Protein AF-B1I3A3-F1 (afdb_monomer)

Organism: Desulforudis audaxviator (strain MP104C) (NCBI:txid477974)

InterPro domains:
  IPR000983 General secretion pathway protein G-type pilin [PR00813] (39-64)
  IPR000983 General secretion pathway protein G-type pilin [PR00813] (75-93)
  IPR012902 Prokaryotic N-terminal methylation site [PF07963] (36-60)
  IPR012902 Prokaryotic N-terminal methylation site [PS00409] (38-58)
  IPR012902 Prokaryotic N-terminal methylation site [TIGR02532] (37-60)
  IPR045584 Pilin-like [SSF54523] (40-142)

Nearest PDB structures (foldseek):
  2fgg-assembly1_A  TM=5.483E-01  e=7.386E+00  Mycobacterium tuberculosis
  4wpy-assembly1_A-2  TM=5.443E-01  e=5.362E+00  Mycobacterium tuberculosis H37Rv
  3l0x-assembly1_A  TM=4.052E-01  e=4.717E+00  Saccharomyces cerevisiae
  4mnd-assembly1_A-2  TM=4.101E-01  e=9.545E+00  Archaeoglobus fulgidus

pLDDT: mean 74.23, std 16.24, range [33.53, 95.75]

Foldseek 3Di:
DVVVVVVVVVVVVVVVVVVVVVVVVVVVVVPDDDPDDPDDDPVNVVVVVVVVVVCCVVPVVVVPVVVQVVLLVVVLVLQVLLVVLQVVCCVVVVDGQDDDAFDQDDRSCVSCVVSVQRGHDPPHDDGPLRWHWGKDDDVQKIKIWTDDNDPDPADIQIDMDPDDPPDDDDPPDDPRDDHDPPDD

Solvent-accessible surface area (backbone atoms only — not comparable to full-atom values): 11201 Å² total; per-residue (Å²): 121,68,69,63,55,51,52,52,53,50,52,54,52,53,50,56,52,52,50,53,53,50,52,52,52,51,55,63,68,67,71,76,72,79,93,82,75,94,63,89,48,72,65,58,58,51,51,49,55,53,51,53,49,57,52,48,69,63,49,56,71,60,53,58,66,55,52,53,55,52,43,52,51,50,48,53,52,53,45,52,52,53,50,51,35,52,52,50,46,24,73,73,69,76,46,73,68,62,57,56,94,70,33,43,46,73,52,37,22,51,52,34,41,77,60,72,38,58,45,38,69,99,80,26,59,50,45,95,78,71,38,57,65,42,39,47,66,60,92,90,35,45,40,40,34,30,66,58,82,61,98,54,98,78,54,68,53,56,43,66,57,93,61,71,91,87,71,78,85,78,78,92,69,85,68,82,77,69,81,76,83,77,85,126

Mean predicted aligned error: 16.41 Å

Sequence (184 aa):
MKGLVEAASGLLRHFREREKELVKTMSGLLRKAPPGQKGFTLVEVLLVIVLIGIITAIALPRFVGHADRARTSVVLAELQSMKTVVELHYAEAGRLPAASVLDQAGTVRRVMNDGGINWGGPSGIVNPWGKPYHYATAGTRYIVYTEDNAGAPGVCHYVTDAHPPGTGPRPQGYDLAGPVPSRS

Structure (mmCIF, N/CA/C/O backbone):
data_AF-B1I3A3-F1
#
_entry.id   AF-B1I3A3-F1
#
loop_
_atom_site.group_PDB
_atom_site.id
_atom_site.type_symbol
_atom_site.label_atom_id
_atom_site.label_alt_id
_atom_site.label_comp_id
_atom_site.label_asym_id
_atom_site.label_entity_id
_atom_site.label_seq_id
_atom_site.pdbx_PDB_ins_code
_atom_site.Cartn_x
_atom_site.Cartn_y
_atom_site.Cartn_z
_atom_site.occupancy
_atom_site.B_iso_or_equiv
_atom_site.auth_seq_id
_atom_site.auth_comp_id
_atom_site.auth_asym_id
_atom_site.auth_atom_id
_atom_site.pdbx_PDB_model_num
ATOM 1 N N . MET A 1 1 ? 2.941 -12.458 62.528 1.00 56.41 1 MET A N 1
ATOM 2 C CA . MET A 1 1 ? 2.178 -12.706 61.280 1.00 56.41 1 MET A CA 1
ATOM 3 C C . MET A 1 1 ? 0.704 -13.090 61.491 1.00 56.41 1 MET A C 1
ATOM 5 O O . MET A 1 1 ? -0.083 -12.780 60.613 1.00 56.41 1 MET A O 1
ATOM 9 N N . LYS A 1 2 ? 0.282 -13.690 62.624 1.00 58.56 2 LYS A N 1
ATOM 10 C CA . LYS A 1 2 ? -1.122 -14.123 62.842 1.00 58.56 2 LYS A CA 1
ATOM 11 C C . LYS A 1 2 ? -2.154 -12.983 63.000 1.00 58.56 2 LYS A C 1
ATOM 13 O O . LYS A 1 2 ? -3.221 -13.061 62.407 1.00 58.56 2 LYS A O 1
ATOM 18 N N . GLY A 1 3 ? -1.810 -11.890 63.692 1.00 68.06 3 GLY A N 1
ATOM 19 C CA . GLY A 1 3 ? -2.762 -10.795 63.962 1.00 68.06 3 GLY A CA 1
ATOM 20 C C . GLY A 1 3 ? -3.241 -10.015 62.727 1.00 68.06 3 GLY A C 1
ATOM 21 O O . GLY A 1 3 ? -4.374 -9.549 62.693 1.00 68.06 3 GLY A O 1
ATOM 22 N N . LEU A 1 4 ? -2.419 -9.920 61.674 1.00 67.94 4 LEU A N 1
ATOM 23 C CA . LEU A 1 4 ? -2.800 -9.237 60.430 1.00 67.94 4 LEU A CA 1
ATOM 24 C C . LEU A 1 4 ? -3.855 -10.036 59.640 1.00 67.94 4 LEU A C 1
ATOM 26 O O . LEU A 1 4 ? -4.759 -9.459 59.040 1.00 67.94 4 LEU A O 1
ATOM 30 N N . VAL A 1 5 ? -3.766 -11.370 59.674 1.00 73.62 5 VAL A N 1
ATOM 31 C CA . VAL A 1 5 ? -4.699 -12.271 58.977 1.00 73.62 5 VAL A CA 1
ATOM 32 C C . VAL A 1 5 ? -6.059 -12.300 59.676 1.00 73.62 5 VAL A C 1
ATOM 34 O O . VAL A 1 5 ? -7.094 -12.316 59.008 1.00 73.62 5 VAL A O 1
ATOM 37 N N . GLU A 1 6 ? -6.080 -12.245 61.009 1.00 76.75 6 GLU A N 1
ATOM 38 C CA . GLU A 1 6 ? -7.322 -12.143 61.785 1.00 76.75 6 GLU A CA 1
ATOM 39 C C . GLU A 1 6 ? -8.019 -10.796 61.582 1.00 76.75 6 GLU A C 1
ATOM 41 O O . GLU A 1 6 ? -9.232 -10.773 61.372 1.00 76.75 6 GLU A O 1
ATOM 46 N N . ALA A 1 7 ? -7.264 -9.693 6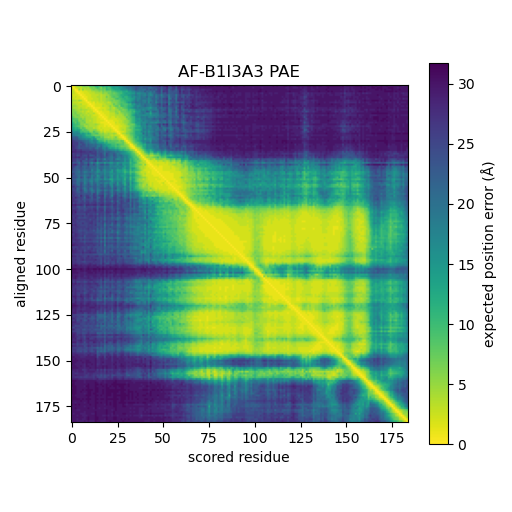1.529 1.00 72.56 7 ALA A N 1
ATOM 47 C CA . ALA A 1 7 ? -7.812 -8.373 61.223 1.00 72.56 7 ALA A CA 1
ATOM 48 C C . ALA A 1 7 ? -8.421 -8.315 59.809 1.00 72.56 7 ALA A C 1
ATOM 50 O O . ALA A 1 7 ? -9.550 -7.855 59.642 1.00 72.56 7 ALA A O 1
ATOM 51 N N . ALA A 1 8 ? -7.729 -8.856 58.800 1.00 69.56 8 ALA A N 1
ATOM 52 C CA . ALA A 1 8 ? -8.238 -8.923 57.428 1.00 69.56 8 ALA A CA 1
ATOM 53 C C . ALA A 1 8 ? -9.482 -9.824 57.309 1.00 69.56 8 ALA A C 1
ATOM 55 O O . ALA A 1 8 ? -10.455 -9.477 56.640 1.00 69.56 8 ALA A O 1
ATOM 56 N N . SER A 1 9 ? -9.491 -10.957 58.017 1.00 76.00 9 SER A N 1
ATOM 57 C CA . SER A 1 9 ? -10.632 -11.880 58.048 1.00 76.00 9 SER A CA 1
ATOM 58 C C . SER A 1 9 ? -11.843 -11.289 58.772 1.00 76.00 9 SER A C 1
ATOM 60 O O . SER A 1 9 ? -12.981 -11.556 58.381 1.00 76.00 9 SER A O 1
ATOM 62 N N . GLY A 1 10 ? -11.616 -10.498 59.824 1.00 79.00 10 GLY A N 1
ATOM 63 C CA . GLY A 1 10 ? -12.657 -9.754 60.532 1.00 79.00 10 GLY A CA 1
ATOM 64 C C . GLY A 1 10 ? -13.251 -8.644 59.665 1.00 79.00 10 GLY A C 1
ATOM 65 O O . GLY A 1 10 ? -14.472 -8.530 59.571 1.00 79.00 10 GLY A O 1
ATOM 66 N N . LEU A 1 11 ? -12.400 -7.899 58.951 1.00 74.44 11 LEU A N 1
ATOM 67 C CA . LEU A 1 11 ? -12.818 -6.831 58.040 1.00 74.44 11 LEU A CA 1
ATOM 68 C C . LEU A 1 11 ? -13.671 -7.370 56.882 1.00 74.44 11 LEU A C 1
ATOM 70 O O . LEU A 1 11 ? -14.721 -6.810 56.576 1.00 74.44 11 LEU A O 1
ATOM 74 N N . LEU A 1 12 ? -13.271 -8.501 56.290 1.00 72.12 12 LEU A N 1
ATOM 75 C CA . LEU A 1 12 ? -14.008 -9.152 55.202 1.00 72.12 12 LEU A CA 1
ATOM 76 C C . LEU A 1 12 ? -15.353 -9.728 55.656 1.00 72.12 12 LEU A C 1
ATOM 78 O O . LEU A 1 12 ? -16.338 -9.652 54.920 1.00 72.12 12 LEU A O 1
ATOM 82 N N . ARG A 1 13 ? -15.430 -10.271 56.878 1.00 78.06 13 ARG A N 1
ATOM 83 C CA . ARG A 1 13 ? -16.712 -10.709 57.455 1.00 78.06 13 ARG A CA 1
ATOM 84 C C . ARG A 1 13 ? -17.638 -9.528 57.705 1.00 78.06 13 ARG A C 1
ATOM 86 O O . ARG A 1 13 ? -18.825 -9.622 57.410 1.00 78.06 13 ARG A O 1
ATOM 93 N N . HIS A 1 14 ? -17.103 -8.412 58.192 1.00 80.19 14 HIS A N 1
ATOM 94 C CA . HIS A 1 14 ? -17.914 -7.233 58.466 1.00 80.19 14 HIS A CA 1
ATOM 95 C C . HIS A 1 14 ? -18.415 -6.559 57.180 1.00 80.19 14 HIS A C 1
ATOM 97 O O . HIS A 1 14 ? -19.575 -6.155 57.117 1.00 80.19 14 HIS A O 1
ATOM 103 N N . PHE A 1 15 ? -17.590 -6.528 56.128 1.00 75.31 15 PHE A N 1
ATOM 104 C CA . PHE A 1 15 ? -17.996 -6.064 54.798 1.00 75.31 15 PHE A CA 1
ATOM 105 C C . PHE A 1 15 ? -19.104 -6.933 54.194 1.00 75.31 15 PHE A C 1
ATOM 107 O O . PHE A 1 15 ? -20.124 -6.408 53.754 1.00 75.31 15 PHE A O 1
ATOM 114 N N . ARG A 1 16 ? -18.960 -8.261 54.258 1.00 79.69 16 ARG A N 1
ATOM 115 C CA . ARG A 1 16 ? -19.956 -9.197 53.718 1.00 79.69 16 ARG A CA 1
ATOM 116 C C . ARG A 1 16 ? -21.319 -9.099 54.419 1.00 79.69 16 ARG A C 1
ATOM 118 O O . ARG A 1 16 ? -22.345 -9.298 53.776 1.00 79.69 16 ARG A O 1
ATOM 125 N N . GLU A 1 17 ? -21.362 -8.801 55.717 1.00 84.31 17 GLU A N 1
ATOM 126 C CA . GLU A 1 17 ? -22.636 -8.616 56.434 1.00 84.31 17 GLU A CA 1
ATOM 127 C C . GLU A 1 17 ? -23.292 -7.257 56.141 1.00 84.31 17 GLU A C 1
ATOM 129 O O . GLU A 1 17 ? -24.513 -7.177 56.007 1.00 84.31 17 GLU A O 1
ATOM 134 N N . ARG A 1 18 ? -22.494 -6.199 55.940 1.00 80.81 18 ARG A N 1
ATOM 135 C CA . ARG A 1 18 ? -23.003 -4.895 55.479 1.00 80.81 18 ARG A CA 1
ATOM 136 C C . ARG A 1 18 ? -23.639 -4.993 54.092 1.00 80.81 18 ARG A C 1
ATOM 138 O O . ARG A 1 18 ? -24.681 -4.384 53.869 1.00 80.81 18 ARG A O 1
ATOM 145 N N . GLU A 1 19 ? -23.056 -5.780 53.189 1.00 80.81 19 GLU A N 1
ATOM 146 C CA . GLU A 1 19 ? -23.614 -6.020 51.852 1.00 80.81 19 GLU A CA 1
ATOM 147 C C . GLU A 1 19 ? -24.971 -6.726 51.908 1.00 80.81 19 GLU A C 1
ATOM 149 O O . GLU A 1 19 ? -25.898 -6.323 51.209 1.00 80.81 19 GLU A O 1
ATOM 154 N N . LYS A 1 20 ? -25.132 -7.737 52.771 1.00 79.50 20 LYS A N 1
ATOM 155 C CA . LYS A 1 20 ? -26.416 -8.443 52.921 1.00 79.50 20 LYS A CA 1
ATOM 156 C C . LYS A 1 20 ? -27.526 -7.526 53.432 1.00 79.50 20 LYS A C 1
ATOM 158 O O . LYS A 1 20 ? -28.644 -7.592 52.923 1.00 79.50 20 LYS A O 1
ATOM 163 N N . GLU A 1 21 ? -27.223 -6.661 54.399 1.00 82.75 21 GLU A N 1
ATOM 164 C CA . GLU A 1 21 ? -28.183 -5.680 54.923 1.00 82.75 21 GLU A CA 1
ATOM 165 C C . GLU A 1 21 ? -28.575 -4.641 53.865 1.00 82.75 21 GLU A C 1
ATOM 167 O O . GLU A 1 21 ? -29.761 -4.339 53.709 1.00 82.75 21 GLU A O 1
ATOM 172 N N . LEU A 1 22 ? -27.608 -4.170 53.071 1.00 76.94 22 LEU A N 1
ATOM 173 C CA . LEU A 1 22 ? -27.837 -3.268 51.936 1.00 76.94 22 LEU A CA 1
ATOM 174 C C . LEU A 1 22 ? -28.705 -3.912 50.850 1.00 76.94 22 LEU A C 1
ATOM 176 O O . LEU A 1 22 ? -29.685 -3.322 50.401 1.00 76.94 22 LEU A O 1
ATOM 180 N N . VAL A 1 23 ? -28.414 -5.155 50.468 1.00 79.06 23 VAL A N 1
ATOM 181 C CA . VAL A 1 23 ? -29.206 -5.891 49.470 1.00 79.06 23 VAL A CA 1
ATOM 182 C C . VAL A 1 23 ? -30.635 -6.128 49.967 1.00 79.06 23 VAL A C 1
ATOM 184 O O . VAL A 1 23 ? -31.588 -6.000 49.198 1.00 79.06 23 VAL A O 1
ATOM 187 N N . LYS A 1 24 ? -30.815 -6.410 51.262 1.00 77.81 24 LYS A N 1
ATOM 188 C CA . LYS A 1 24 ? -32.134 -6.601 51.881 1.00 77.81 24 LYS A CA 1
ATOM 189 C C . LYS A 1 24 ? -32.948 -5.306 51.925 1.00 77.81 24 LYS A C 1
ATOM 191 O O . LYS A 1 24 ? -34.145 -5.337 51.632 1.00 77.81 24 LYS A O 1
ATOM 196 N N . THR A 1 25 ? -32.313 -4.169 52.220 1.00 78.56 25 THR A N 1
ATOM 197 C CA . THR A 1 25 ? -32.972 -2.851 52.160 1.00 78.56 25 THR A CA 1
ATOM 198 C C . THR A 1 25 ? -33.330 -2.470 50.726 1.00 78.56 25 THR A C 1
ATOM 200 O O . THR A 1 25 ? -34.462 -2.063 50.471 1.00 78.56 25 THR A O 1
ATOM 203 N N . MET A 1 26 ? -32.432 -2.690 49.764 1.00 69.19 26 MET A N 1
ATOM 204 C CA . MET A 1 26 ? -32.697 -2.415 48.346 1.00 69.19 26 MET A CA 1
ATOM 205 C C . MET A 1 26 ? -33.801 -3.320 47.777 1.00 69.19 26 MET A C 1
ATOM 207 O O . MET A 1 26 ? -34.690 -2.841 47.075 1.00 69.19 26 MET A O 1
ATOM 211 N N . SER A 1 27 ? -33.830 -4.604 48.146 1.00 70.56 27 SER A N 1
ATOM 212 C CA . SER A 1 27 ? -34.897 -5.534 47.752 1.00 70.56 27 SER A CA 1
ATOM 213 C C . SER A 1 27 ? -36.259 -5.172 48.355 1.00 70.56 27 SER A C 1
ATOM 215 O O . SER A 1 27 ? -37.284 -5.454 47.733 1.00 70.56 27 SER A O 1
ATOM 217 N N . GLY A 1 28 ? -36.289 -4.560 49.543 1.00 69.44 28 GLY A N 1
ATOM 218 C CA . GLY A 1 28 ? -37.518 -4.055 50.160 1.00 69.44 28 GLY A CA 1
ATOM 219 C C . GLY A 1 28 ? -38.097 -2.846 49.422 1.00 69.44 28 GLY A C 1
ATOM 220 O O . GLY A 1 28 ? -39.314 -2.735 49.284 1.00 69.44 28 GLY A O 1
ATOM 221 N N . LEU A 1 29 ? -37.229 -1.984 48.885 1.00 68.00 29 LEU A N 1
ATOM 222 C CA . LEU A 1 29 ? -37.625 -0.791 48.130 1.00 68.00 29 LEU A CA 1
ATOM 223 C C . LEU A 1 29 ? -38.059 -1.111 46.691 1.00 68.00 29 LEU A C 1
ATOM 225 O O . LEU A 1 29 ? -38.929 -0.436 46.148 1.00 68.00 29 LEU A O 1
ATOM 229 N N . LEU A 1 30 ? -37.527 -2.180 46.094 1.00 65.75 30 LEU A N 1
ATOM 230 C CA . LEU A 1 30 ? -37.863 -2.601 44.727 1.00 65.75 30 LEU A CA 1
ATOM 231 C C . LEU A 1 30 ? -39.195 -3.371 44.610 1.00 65.75 30 LEU A C 1
ATOM 233 O O . LEU A 1 30 ? -39.635 -3.672 43.503 1.00 65.75 30 LEU A O 1
ATOM 237 N N . ARG A 1 31 ? -39.866 -3.698 45.724 1.00 68.44 31 ARG A N 1
ATOM 238 C CA . ARG A 1 31 ? -41.023 -4.618 45.742 1.00 68.44 31 ARG A CA 1
ATOM 239 C C . ARG A 1 31 ? -42.397 -3.948 45.586 1.00 68.44 31 ARG A C 1
ATOM 241 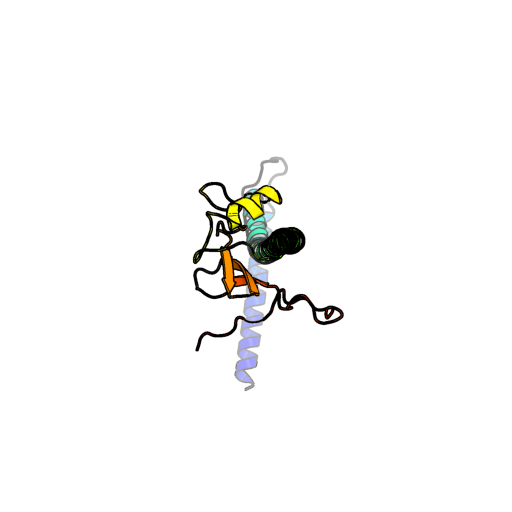O O . ARG A 1 31 ? -43.409 -4.643 45.615 1.00 68.44 31 ARG A O 1
ATOM 248 N N . LYS A 1 32 ? -42.462 -2.620 45.432 1.00 60.25 32 LYS A N 1
ATOM 249 C CA . LYS A 1 32 ? -43.725 -1.856 45.408 1.00 60.25 32 LYS A CA 1
ATOM 250 C C . LYS A 1 32 ? -43.903 -1.046 44.118 1.00 60.25 32 LYS A C 1
ATOM 252 O O . LYS A 1 32 ? -44.161 0.150 44.167 1.00 60.25 32 LYS A O 1
ATOM 257 N N . ALA A 1 33 ? -43.775 -1.700 42.966 1.00 62.62 33 ALA A N 1
ATOM 258 C CA . ALA A 1 33 ? -44.212 -1.140 41.688 1.00 62.62 33 ALA A CA 1
ATOM 259 C C . ALA A 1 33 ? -45.614 -1.695 41.345 1.00 62.62 33 ALA A C 1
ATOM 261 O O . ALA A 1 33 ? -45.769 -2.916 41.273 1.00 62.62 33 ALA A O 1
ATOM 262 N N . PRO A 1 34 ? -46.653 -0.852 41.188 1.00 60.19 34 PRO A N 1
ATOM 263 C CA . PRO A 1 34 ? -47.998 -1.308 40.841 1.00 60.19 34 PRO A CA 1
ATOM 264 C C . PRO A 1 34 ? -48.028 -1.942 39.434 1.00 60.19 34 PRO A C 1
ATOM 266 O O . PRO A 1 34 ? -47.399 -1.416 38.512 1.00 60.19 34 PRO A O 1
ATOM 269 N N . PRO A 1 35 ? -48.757 -3.056 39.230 1.00 61.22 35 PRO A N 1
ATOM 270 C CA . PRO A 1 35 ? -48.868 -3.688 37.921 1.00 61.22 35 PRO A CA 1
ATOM 271 C C . PRO A 1 35 ? -49.754 -2.824 37.016 1.00 61.22 35 PRO A C 1
ATOM 273 O O . PRO A 1 35 ? -50.945 -2.685 37.274 1.00 61.22 35 PRO A O 1
ATOM 276 N N . GLY A 1 36 ? -49.191 -2.232 35.956 1.00 63.62 36 GLY A N 1
ATOM 277 C CA . GLY A 1 36 ? -50.018 -1.566 34.940 1.00 63.62 36 GLY A CA 1
ATOM 278 C C . GLY A 1 36 ? -49.397 -0.442 34.114 1.00 63.62 36 GLY A C 1
ATOM 279 O O . GLY A 1 36 ? -50.014 -0.038 33.136 1.00 63.62 36 GLY A O 1
ATOM 280 N N . GLN A 1 37 ? -48.194 0.049 34.421 1.00 61.38 37 GLN A N 1
ATOM 281 C CA . GLN A 1 37 ? -47.532 1.059 33.582 1.00 61.38 37 GLN A CA 1
ATOM 282 C C . GLN A 1 37 ? -46.311 0.461 32.883 1.00 61.38 37 GLN A C 1
ATOM 284 O O . GLN A 1 37 ? -45.220 0.390 33.438 1.00 61.38 37 GLN A O 1
ATOM 289 N N . LYS A 1 38 ? -46.518 0.011 31.641 1.00 65.25 38 LYS A N 1
ATOM 290 C CA . LYS A 1 38 ? -45.452 -0.399 30.718 1.00 65.25 38 LYS A CA 1
ATOM 291 C C . LYS A 1 38 ? -44.908 0.844 30.004 1.00 65.25 38 LYS A C 1
ATOM 293 O O . LYS A 1 38 ? -45.220 1.082 28.843 1.00 65.25 38 LYS A O 1
ATOM 298 N N . GLY A 1 39 ? -44.175 1.675 30.735 1.00 71.00 39 GLY A N 1
ATOM 299 C CA . GLY A 1 39 ? -43.346 2.740 30.168 1.00 71.00 39 GLY A CA 1
ATOM 300 C C . GLY A 1 39 ? -41.883 2.303 30.160 1.00 71.00 39 GLY A C 1
ATOM 301 O O . GLY A 1 39 ? -41.469 1.564 31.051 1.00 71.00 39 GLY A O 1
ATOM 302 N N . PHE A 1 40 ? -41.111 2.755 29.167 1.00 71.50 40 PHE A N 1
ATOM 303 C CA . PHE A 1 40 ? -39.654 2.593 29.142 1.00 71.50 40 PHE A CA 1
ATOM 304 C C . PHE A 1 40 ? -39.078 3.121 30.458 1.00 71.5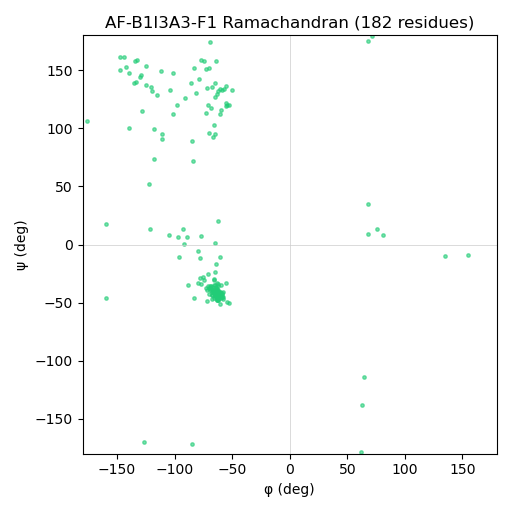0 40 PHE A C 1
ATOM 306 O O . PHE A 1 40 ? -39.281 4.288 30.805 1.00 71.50 40 PHE A O 1
ATOM 313 N N . THR A 1 41 ? -38.402 2.269 31.225 1.00 84.81 41 THR A N 1
ATOM 314 C CA . THR A 1 41 ? -37.835 2.715 32.499 1.00 84.81 41 THR A CA 1
ATOM 315 C C . THR A 1 41 ? -36.538 3.485 32.240 1.00 84.81 41 THR A C 1
ATOM 317 O O . THR A 1 41 ? -35.746 3.126 31.371 1.00 84.81 41 THR A O 1
ATOM 320 N N . LEU A 1 42 ? -36.273 4.545 33.012 1.00 83.81 42 LEU A N 1
ATOM 321 C CA . LEU A 1 42 ? -34.974 5.242 32.983 1.00 83.81 42 LEU A CA 1
ATOM 322 C C . LEU A 1 42 ? -33.809 4.276 33.249 1.00 83.81 42 LEU A C 1
ATOM 324 O O . LEU A 1 42 ? -32.731 4.425 32.682 1.00 83.81 42 LEU A O 1
ATOM 328 N N . VAL A 1 43 ? -34.053 3.259 34.080 1.00 86.69 43 VAL A N 1
ATOM 329 C CA . VAL A 1 43 ? -33.092 2.197 34.398 1.00 86.69 43 VAL A CA 1
ATOM 330 C C . VAL A 1 43 ? -32.770 1.340 33.170 1.00 86.69 43 VAL A C 1
ATOM 332 O O . VAL A 1 43 ? -31.629 0.926 32.999 1.00 86.69 43 VAL A O 1
ATOM 335 N N . GLU A 1 44 ? -33.738 1.113 32.287 1.00 87.25 44 GLU A N 1
ATOM 336 C CA . GLU A 1 44 ? -33.562 0.333 31.060 1.00 87.25 44 GLU A CA 1
ATOM 337 C C . GLU A 1 44 ? -32.695 1.072 30.042 1.00 87.25 44 GLU A C 1
ATOM 339 O O . GLU A 1 44 ? -31.754 0.493 29.507 1.00 87.25 44 GLU A O 1
ATOM 344 N N . VAL A 1 45 ? -32.902 2.381 29.872 1.00 90.94 45 VAL A N 1
ATOM 345 C CA . VAL A 1 45 ? -32.010 3.203 29.037 1.00 90.94 45 VAL A CA 1
ATOM 346 C C . VAL A 1 45 ? -30.616 3.325 29.669 1.00 90.94 45 VAL A C 1
ATOM 348 O O . VAL A 1 45 ? -29.613 3.238 28.961 1.00 90.94 45 VAL A O 1
ATOM 351 N N . LEU A 1 46 ? -30.529 3.455 30.998 1.00 91.56 46 LEU A N 1
ATOM 352 C CA . LEU A 1 46 ? -29.259 3.532 31.728 1.00 91.56 46 LEU A CA 1
ATOM 353 C C . LEU A 1 46 ? -28.426 2.247 31.587 1.00 91.56 46 LEU A C 1
ATOM 355 O O . LEU A 1 46 ? -27.223 2.313 31.340 1.00 91.56 46 LEU A O 1
ATOM 359 N N . LEU A 1 47 ? -29.052 1.075 31.708 1.00 91.81 47 LEU A N 1
ATOM 360 C CA . LEU A 1 47 ? -28.360 -0.201 31.536 1.00 91.81 47 LEU A CA 1
ATOM 361 C C . LEU A 1 47 ? -27.871 -0.374 30.092 1.00 91.81 47 LEU A C 1
ATOM 363 O O . LEU A 1 47 ? -26.753 -0.838 29.883 1.00 91.81 47 LEU A O 1
ATOM 367 N N . VAL A 1 48 ? -28.660 0.050 29.099 1.00 94.44 48 VAL A N 1
ATOM 368 C CA . VAL A 1 48 ? -28.282 -0.027 27.678 1.00 94.44 48 VAL A CA 1
ATOM 369 C C . VAL A 1 48 ? -27.037 0.809 27.384 1.00 94.44 48 VAL A C 1
ATOM 371 O O . VAL A 1 48 ? -26.098 0.290 26.781 1.00 94.44 48 VAL A O 1
ATOM 374 N N . ILE A 1 49 ? -26.968 2.063 27.844 1.00 95.12 49 ILE A N 1
ATOM 375 C CA . ILE A 1 49 ? -25.779 2.900 27.603 1.00 95.12 49 ILE A CA 1
ATOM 376 C C . ILE A 1 49 ? -24.536 2.359 28.321 1.00 95.12 49 ILE A C 1
ATOM 378 O O . ILE A 1 49 ? -23.440 2.410 27.763 1.00 95.12 49 ILE A O 1
ATOM 382 N N . VAL A 1 50 ? -24.699 1.775 29.515 1.00 95.75 50 VAL A N 1
ATOM 383 C CA . VAL A 1 50 ? -23.602 1.125 30.250 1.00 95.75 50 VAL A CA 1
ATOM 384 C C . VAL A 1 50 ? -23.102 -0.106 29.493 1.00 95.75 50 VAL A C 1
ATOM 386 O O . VAL A 1 50 ? -21.896 -0.258 29.300 1.00 95.75 50 VAL A O 1
ATOM 389 N N . LEU A 1 51 ? -24.006 -0.960 29.007 1.00 94.81 51 LEU 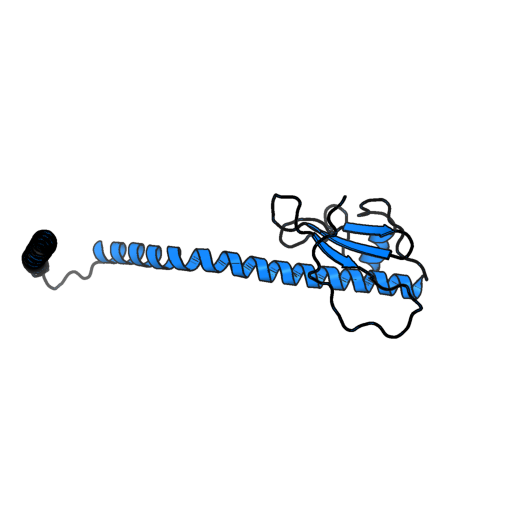A N 1
ATOM 390 C CA . LEU A 1 51 ? -23.643 -2.157 28.244 1.00 94.81 51 LEU A CA 1
ATOM 391 C C . LEU A 1 51 ? -22.975 -1.808 26.906 1.00 94.81 51 LEU A C 1
ATOM 393 O O . LEU A 1 51 ? -21.938 -2.390 26.580 1.00 94.81 51 LEU A O 1
ATOM 397 N N . ILE A 1 52 ? -23.508 -0.831 26.162 1.00 95.25 52 ILE A N 1
ATOM 398 C CA . ILE A 1 52 ? -22.885 -0.341 24.921 1.00 95.25 52 ILE A CA 1
ATOM 399 C C . ILE A 1 52 ? -21.489 0.223 25.220 1.00 95.25 52 ILE A C 1
ATOM 401 O O . ILE A 1 52 ? -20.550 -0.069 24.478 1.00 95.25 52 ILE A O 1
ATOM 405 N N . GLY A 1 53 ? -21.315 0.958 26.324 1.00 95.12 53 GLY A N 1
ATOM 406 C CA . GLY A 1 53 ? -20.014 1.471 26.759 1.00 95.12 53 GLY A CA 1
ATOM 407 C C . GLY A 1 53 ? -18.984 0.365 27.017 1.00 95.12 53 GLY A C 1
ATOM 408 O O . GLY A 1 53 ? -17.866 0.438 26.506 1.00 95.12 53 GLY A O 1
ATOM 409 N N . ILE A 1 54 ? -19.371 -0.697 27.735 1.00 94.50 54 ILE A N 1
ATOM 410 C CA . ILE A 1 54 ? -18.492 -1.844 28.035 1.00 94.50 54 ILE A CA 1
ATOM 411 C C . ILE A 1 54 ? -18.076 -2.568 26.748 1.00 94.50 54 ILE A C 1
ATOM 413 O O . ILE A 1 54 ? -16.892 -2.845 26.547 1.00 94.50 54 ILE A O 1
ATOM 417 N N . ILE A 1 55 ? -19.034 -2.854 25.859 1.00 95.19 55 ILE A N 1
ATOM 418 C CA . ILE A 1 55 ? -18.752 -3.543 24.591 1.00 95.19 55 ILE A CA 1
ATOM 419 C C . ILE A 1 55 ? -17.835 -2.682 23.712 1.00 95.19 55 ILE A C 1
ATOM 421 O O . ILE A 1 55 ? -16.847 -3.188 23.178 1.00 95.19 55 ILE A O 1
ATOM 425 N N . THR A 1 56 ? -18.109 -1.379 23.606 1.00 93.06 56 THR A N 1
ATOM 426 C CA . THR A 1 56 ? -17.330 -0.442 22.777 1.00 93.06 56 THR A CA 1
ATOM 427 C C . THR A 1 56 ? -15.883 -0.329 23.258 1.00 93.06 56 THR A C 1
ATOM 429 O O . THR A 1 56 ? -14.967 -0.361 22.435 1.00 93.06 56 THR A O 1
ATOM 432 N N . ALA A 1 57 ? -15.661 -0.281 24.577 1.00 91.25 57 ALA A N 1
ATOM 433 C CA . ALA A 1 57 ? -14.326 -0.203 25.172 1.00 91.25 57 ALA A CA 1
ATOM 434 C C . ALA A 1 57 ? -13.427 -1.399 24.804 1.00 91.25 57 ALA A C 1
ATOM 436 O O . ALA A 1 57 ? -12.223 -1.234 24.621 1.00 91.25 57 ALA A O 1
ATOM 437 N N . ILE A 1 58 ? -14.004 -2.598 24.662 1.00 87.94 58 ILE A N 1
ATOM 438 C CA . ILE A 1 58 ? -13.265 -3.821 24.304 1.00 87.94 58 ILE A CA 1
ATOM 439 C C . ILE A 1 58 ? -13.170 -3.999 22.781 1.00 87.94 58 ILE A C 1
ATOM 441 O O . ILE A 1 58 ? -12.172 -4.517 22.275 1.00 87.94 58 ILE A O 1
ATOM 445 N N . ALA A 1 59 ? -14.205 -3.601 22.040 1.00 82.00 59 ALA A N 1
ATOM 446 C CA . ALA A 1 59 ? -14.285 -3.806 20.599 1.00 82.00 59 ALA A CA 1
ATOM 447 C C . ALA A 1 59 ? -13.324 -2.892 19.820 1.00 82.00 59 ALA A C 1
ATOM 449 O O . ALA A 1 59 ? -12.561 -3.388 18.992 1.00 82.00 59 ALA A O 1
ATOM 450 N N . LEU A 1 60 ? -13.307 -1.584 20.108 1.00 76.44 60 LEU A N 1
ATOM 451 C CA . LEU A 1 60 ? -12.497 -0.595 19.378 1.00 76.44 60 LEU A CA 1
ATOM 452 C C . LEU A 1 60 ? -10.999 -0.932 19.256 1.00 76.44 60 LEU A C 1
ATOM 454 O O . LEU A 1 60 ? -10.490 -0.897 18.133 1.00 76.44 60 LEU A O 1
ATOM 458 N N . PRO A 1 61 ? -10.271 -1.285 20.336 1.00 73.12 61 PRO A N 1
ATOM 459 C CA . PRO A 1 61 ? -8.829 -1.514 20.237 1.00 73.12 61 PRO A CA 1
ATOM 460 C C . PRO A 1 61 ? -8.470 -2.712 19.348 1.00 73.12 61 PRO A C 1
ATOM 462 O O . PRO A 1 61 ? -7.376 -2.753 18.788 1.00 73.12 61 PRO A O 1
ATOM 465 N N . ARG A 1 62 ? -9.389 -3.671 19.158 1.00 67.00 62 ARG A N 1
ATOM 466 C CA . ARG A 1 62 ? -9.162 -4.823 18.273 1.00 67.00 62 ARG A CA 1
ATOM 467 C C . ARG A 1 62 ? -9.250 -4.470 16.789 1.00 67.00 62 ARG A C 1
ATOM 469 O O . ARG A 1 62 ? -8.582 -5.111 15.986 1.00 67.00 62 ARG A O 1
ATOM 476 N N . PHE A 1 63 ? -10.024 -3.454 16.411 1.00 65.88 63 PHE A N 1
ATOM 477 C CA . PHE A 1 63 ? -10.198 -3.095 15.000 1.00 65.88 63 PHE A CA 1
ATOM 478 C C . PHE A 1 63 ? -8.977 -2.389 14.395 1.00 65.88 63 PHE A C 1
ATOM 480 O O . PHE A 1 63 ? -8.693 -2.581 13.214 1.00 65.88 63 PHE A O 1
ATOM 487 N N . VAL A 1 64 ? -8.217 -1.630 15.189 1.00 66.31 64 VAL A N 1
ATOM 488 C CA . VAL A 1 64 ? -7.089 -0.827 14.682 1.00 66.31 64 VAL A CA 1
ATOM 489 C C . VAL A 1 64 ? -5.941 -1.712 14.175 1.00 66.31 64 VAL A C 1
ATOM 491 O O . VAL A 1 64 ? -5.479 -1.540 13.051 1.00 66.31 64 VAL A O 1
ATOM 494 N N . GLY A 1 65 ? -5.535 -2.730 14.943 1.00 65.00 65 GLY A N 1
ATOM 495 C CA . GLY A 1 65 ? -4.384 -3.575 14.584 1.00 65.00 65 GLY A CA 1
ATOM 496 C C . GLY A 1 65 ? -4.614 -4.515 13.391 1.00 65.00 65 GLY A C 1
ATOM 497 O O . GLY A 1 65 ? -3.662 -4.902 12.712 1.00 65.00 65 GLY A O 1
ATOM 498 N N . HIS A 1 66 ? -5.865 -4.891 13.109 1.00 65.75 66 HIS A N 1
ATOM 499 C CA . HIS A 1 66 ? -6.197 -5.710 11.938 1.00 65.75 66 HIS A CA 1
ATOM 500 C C . HIS A 1 66 ? -6.260 -4.887 10.650 1.00 65.75 66 HIS A C 1
ATOM 502 O O . HIS A 1 66 ? -5.865 -5.384 9.593 1.00 65.75 66 HIS A O 1
ATOM 508 N N . ALA A 1 67 ? -6.697 -3.628 10.743 1.00 75.81 67 ALA A N 1
ATOM 509 C CA . ALA A 1 67 ? -6.743 -2.722 9.603 1.00 75.81 67 ALA A CA 1
ATOM 510 C C . ALA A 1 67 ? -5.341 -2.452 9.035 1.00 75.81 67 ALA A C 1
ATOM 512 O O . ALA A 1 67 ? -5.161 -2.486 7.820 1.00 75.81 67 ALA A O 1
ATOM 513 N N . ASP A 1 68 ? -4.332 -2.266 9.889 1.00 76.81 68 ASP A N 1
ATOM 514 C CA . ASP A 1 68 ? -2.978 -1.952 9.419 1.00 76.81 68 ASP A CA 1
ATOM 515 C C . ASP A 1 68 ? -2.304 -3.126 8.700 1.00 76.81 68 ASP A C 1
ATOM 517 O O . ASP A 1 68 ? -1.690 -2.927 7.656 1.00 76.81 68 ASP A O 1
ATOM 521 N N . ARG A 1 69 ? -2.505 -4.371 9.156 1.00 76.38 69 ARG A N 1
ATOM 522 C CA . ARG A 1 69 ? -2.000 -5.554 8.431 1.00 76.38 69 ARG A CA 1
ATOM 523 C C . ARG A 1 69 ? -2.636 -5.702 7.051 1.00 76.38 69 ARG A C 1
ATOM 525 O O . ARG A 1 69 ? -1.945 -6.039 6.091 1.00 76.38 69 ARG A O 1
ATOM 532 N N . ALA A 1 70 ? -3.941 -5.445 6.949 1.00 81.25 70 ALA A N 1
ATOM 533 C CA . ALA A 1 70 ? -4.638 -5.459 5.668 1.00 81.25 70 ALA A CA 1
ATOM 534 C C . ALA A 1 70 ? -4.073 -4.380 4.730 1.00 81.25 70 ALA A C 1
ATOM 536 O O . ALA A 1 70 ? -3.754 -4.676 3.579 1.00 81.25 70 ALA A O 1
ATOM 537 N N . ARG A 1 71 ? -3.842 -3.164 5.236 1.00 84.12 71 ARG A N 1
ATOM 538 C CA . ARG A 1 71 ? -3.199 -2.081 4.474 1.00 84.12 71 ARG A CA 1
ATOM 539 C C . ARG A 1 71 ? -1.796 -2.456 4.001 1.00 84.12 71 ARG A C 1
ATOM 541 O O . ARG A 1 71 ? -1.499 -2.284 2.825 1.00 84.12 71 ARG A O 1
ATOM 548 N N . THR A 1 72 ? -0.964 -3.045 4.861 1.00 83.25 72 THR A N 1
ATOM 549 C CA . THR A 1 72 ? 0.365 -3.535 4.462 1.00 83.25 72 THR A CA 1
ATOM 550 C C . THR A 1 72 ? 0.278 -4.568 3.337 1.00 83.25 72 THR A C 1
ATOM 552 O O . THR A 1 72 ? 1.066 -4.513 2.398 1.00 83.25 72 THR A O 1
ATOM 555 N N . SER A 1 73 ? -0.693 -5.487 3.386 1.00 83.88 73 SER A N 1
ATOM 556 C CA . SER A 1 73 ? -0.866 -6.482 2.318 1.00 83.88 73 SER A CA 1
ATOM 557 C C . SER A 1 73 ? -1.228 -5.853 0.966 1.00 83.88 73 SER A C 1
ATOM 559 O O . SER A 1 73 ? -0.717 -6.296 -0.061 1.00 83.88 73 SER A O 1
ATOM 561 N N . VAL A 1 74 ? -2.031 -4.782 0.974 1.00 88.38 74 VAL A N 1
ATOM 562 C CA . VAL A 1 74 ? -2.357 -3.995 -0.227 1.00 88.38 74 VAL A CA 1
ATOM 563 C C . VAL A 1 74 ? -1.095 -3.352 -0.798 1.00 88.38 74 VAL A C 1
ATOM 565 O O . VAL A 1 74 ? -0.814 -3.519 -1.981 1.00 88.38 74 VAL A O 1
ATOM 568 N N . VAL A 1 75 ? -0.279 -2.715 0.048 1.00 88.38 75 VAL A N 1
ATOM 569 C CA . VAL A 1 75 ? 0.987 -2.094 -0.380 1.00 88.38 75 VAL A CA 1
ATOM 570 C C . VAL A 1 75 ? 1.932 -3.106 -1.018 1.00 88.38 75 VAL A C 1
ATOM 572 O O . VAL A 1 75 ? 2.514 -2.841 -2.067 1.00 88.38 75 VAL A O 1
ATOM 575 N N . LEU A 1 76 ? 2.080 -4.289 -0.419 1.00 84.25 76 LEU A N 1
ATOM 576 C CA . LEU A 1 76 ? 2.934 -5.336 -0.980 1.00 84.25 76 LEU A CA 1
ATOM 577 C C . LEU A 1 76 ? 2.433 -5.811 -2.351 1.00 84.25 76 LEU A C 1
ATOM 579 O O . LEU A 1 76 ? 3.247 -6.038 -3.245 1.00 84.25 76 LEU A O 1
ATOM 583 N N . ALA A 1 77 ? 1.118 -5.940 -2.536 1.00 88.38 77 ALA A N 1
ATOM 584 C CA . ALA A 1 77 ? 0.536 -6.302 -3.826 1.00 88.38 77 ALA A CA 1
ATOM 585 C C . ALA A 1 77 ? 0.769 -5.216 -4.890 1.00 88.38 77 ALA A C 1
ATOM 587 O O . ALA A 1 77 ? 1.146 -5.531 -6.021 1.00 88.38 77 ALA A O 1
ATOM 588 N N . GLU A 1 78 ? 0.614 -3.944 -4.523 1.00 91.06 78 GLU A N 1
ATOM 589 C CA . GLU A 1 78 ? 0.881 -2.808 -5.411 1.00 91.06 78 GLU A CA 1
ATOM 590 C C . GLU A 1 78 ? 2.358 -2.759 -5.834 1.00 91.06 78 GLU A C 1
ATOM 592 O O . GLU A 1 78 ? 2.654 -2.657 -7.027 1.00 91.06 78 GLU A O 1
ATOM 597 N N . LEU A 1 79 ? 3.290 -2.950 -4.893 1.00 88.31 79 LEU A N 1
ATOM 598 C CA . LEU A 1 79 ? 4.725 -3.033 -5.188 1.00 88.31 79 LEU A CA 1
ATOM 599 C C . LEU A 1 79 ? 5.066 -4.203 -6.125 1.00 88.31 79 LEU A C 1
ATOM 601 O O . LEU A 1 79 ? 5.872 -4.039 -7.040 1.00 88.31 79 LEU A O 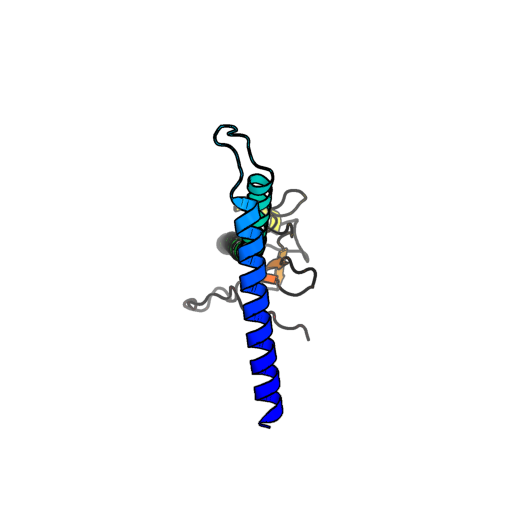1
ATOM 605 N N . GLN A 1 80 ? 4.446 -5.374 -5.949 1.00 87.62 80 GLN A N 1
ATOM 606 C CA . GLN A 1 80 ? 4.645 -6.524 -6.847 1.00 87.62 80 GLN A CA 1
ATOM 607 C C . GLN A 1 80 ? 4.146 -6.249 -8.272 1.00 87.62 80 GLN A C 1
ATOM 609 O O . GLN A 1 80 ? 4.788 -6.650 -9.248 1.00 87.62 80 GLN A O 1
ATOM 614 N N . SER A 1 81 ? 3.034 -5.525 -8.409 1.00 90.88 81 SER A N 1
ATOM 615 C CA . SER A 1 81 ? 2.546 -5.079 -9.716 1.00 90.88 81 SER A CA 1
ATOM 616 C C . SER A 1 81 ? 3.562 -4.152 -10.394 1.00 90.88 81 SER A C 1
ATOM 618 O O . SER A 1 81 ? 3.973 -4.393 -11.529 1.00 90.88 81 SER A O 1
ATOM 620 N N . MET A 1 82 ? 4.078 -3.160 -9.660 1.00 90.62 82 MET A N 1
ATOM 621 C CA . MET A 1 82 ? 5.101 -2.229 -10.158 1.00 90.62 82 MET A CA 1
ATOM 622 C C . MET A 1 82 ? 6.394 -2.946 -10.561 1.00 90.62 82 MET A C 1
ATOM 624 O O . MET A 1 82 ? 6.961 -2.648 -11.611 1.00 90.62 82 MET A O 1
ATOM 628 N N . LYS A 1 83 ? 6.835 -3.932 -9.769 1.00 88.06 83 LYS A N 1
ATOM 629 C CA . LYS A 1 83 ? 7.970 -4.803 -10.105 1.00 88.06 83 LYS A CA 1
ATOM 630 C C . LYS A 1 83 ? 7.771 -5.469 -11.466 1.00 88.06 83 LYS A C 1
ATOM 632 O O . LYS A 1 83 ? 8.657 -5.420 -12.313 1.00 88.06 83 LYS A O 1
ATOM 637 N N . THR A 1 84 ? 6.596 -6.060 -11.675 1.00 90.00 84 THR A N 1
ATOM 638 C CA . THR A 1 84 ? 6.260 -6.781 -12.910 1.00 90.00 84 THR A CA 1
ATOM 639 C C . THR A 1 84 ? 6.362 -5.869 -14.130 1.00 90.00 84 THR A C 1
ATOM 641 O O . THR A 1 84 ? 6.942 -6.258 -15.141 1.00 90.00 84 THR A O 1
ATOM 644 N N . VAL A 1 85 ? 5.869 -4.632 -14.024 1.00 91.38 85 VAL A N 1
ATOM 645 C CA . VAL A 1 85 ? 5.952 -3.645 -15.110 1.00 91.38 85 VAL A CA 1
ATOM 646 C C . VAL A 1 85 ? 7.402 -3.261 -15.423 1.00 91.38 85 VAL A C 1
ATOM 648 O O . VAL A 1 85 ? 7.787 -3.192 -16.591 1.00 91.38 85 VAL A O 1
ATOM 651 N N . VAL A 1 86 ? 8.234 -3.057 -14.398 1.00 88.25 86 VAL A N 1
ATOM 652 C CA . VAL A 1 86 ? 9.663 -2.747 -14.585 1.00 88.25 86 VAL A CA 1
ATOM 653 C C . VAL A 1 86 ? 10.404 -3.915 -15.239 1.00 88.25 86 VAL A C 1
ATOM 655 O O . VAL A 1 86 ? 11.189 -3.700 -16.165 1.00 88.25 86 VAL A O 1
ATOM 658 N N . GLU A 1 87 ? 10.148 -5.146 -14.795 1.00 85.69 87 GLU A N 1
ATOM 659 C CA . GLU A 1 87 ? 10.763 -6.349 -15.368 1.00 85.69 87 GLU A CA 1
ATOM 660 C C . GLU A 1 87 ? 10.338 -6.579 -16.820 1.00 85.69 87 GLU A C 1
ATOM 662 O O . GLU A 1 87 ? 11.178 -6.928 -17.651 1.00 85.69 87 GLU A O 1
ATOM 667 N N . LEU A 1 88 ? 9.066 -6.336 -17.142 1.00 88.19 88 LEU A N 1
ATOM 668 C CA . LEU A 1 88 ? 8.565 -6.418 -18.510 1.00 88.19 88 LEU A CA 1
ATOM 669 C C . LEU A 1 88 ? 9.253 -5.386 -19.410 1.00 88.19 88 LEU A C 1
ATOM 671 O O . LEU A 1 88 ? 9.777 -5.743 -20.464 1.00 88.19 88 LEU A O 1
ATOM 675 N N . HIS A 1 89 ? 9.345 -4.131 -18.963 1.00 88.31 89 HIS A N 1
ATOM 676 C CA . HIS A 1 89 ? 10.053 -3.095 -19.715 1.00 88.31 89 HIS A CA 1
ATOM 677 C C . HIS A 1 89 ? 11.517 -3.460 -19.960 1.00 88.31 89 HIS A C 1
ATOM 679 O O . HIS A 1 89 ? 12.035 -3.260 -21.057 1.00 88.31 89 HIS A O 1
ATOM 685 N N . TYR A 1 90 ? 12.189 -4.011 -18.948 1.00 86.00 90 TYR A N 1
ATOM 686 C CA . TYR A 1 90 ? 13.562 -4.474 -19.095 1.00 86.00 90 TYR A CA 1
ATOM 687 C C . TYR A 1 90 ? 13.676 -5.607 -20.123 1.00 86.00 90 TYR A C 1
ATOM 689 O O . TYR A 1 90 ? 14.595 -5.589 -20.941 1.00 86.00 90 TYR A O 1
ATOM 697 N N . ALA A 1 91 ? 12.744 -6.564 -20.113 1.00 85.81 91 ALA A N 1
ATOM 698 C CA . ALA A 1 91 ? 12.721 -7.670 -21.067 1.00 85.81 91 ALA A CA 1
ATOM 699 C C . ALA A 1 91 ? 12.534 -7.196 -22.520 1.00 85.81 91 ALA A C 1
ATOM 701 O O . ALA A 1 91 ? 13.130 -7.771 -23.428 1.00 85.81 91 ALA A O 1
ATOM 702 N N . GLU A 1 92 ? 11.751 -6.138 -22.738 1.00 86.44 92 GLU A N 1
ATOM 703 C CA . GLU A 1 92 ? 11.486 -5.580 -24.070 1.00 86.44 92 GLU A CA 1
ATOM 704 C C . GLU A 1 92 ? 12.583 -4.621 -24.552 1.00 86.44 92 GLU A C 1
ATOM 706 O O . GLU A 1 92 ? 13.025 -4.690 -25.698 1.00 86.44 92 GLU A O 1
ATOM 711 N N . ALA A 1 93 ? 13.028 -3.707 -23.687 1.00 86.06 93 ALA A N 1
ATOM 712 C CA . ALA A 1 93 ? 13.940 -2.622 -24.048 1.00 86.06 93 ALA A CA 1
ATOM 713 C C . ALA A 1 93 ? 15.419 -2.933 -23.759 1.00 86.06 93 ALA A C 1
ATOM 715 O O . ALA A 1 93 ? 16.293 -2.153 -24.148 1.00 86.06 93 ALA A O 1
ATOM 716 N N . GLY A 1 94 ? 15.710 -4.016 -23.033 1.00 84.25 94 GLY A N 1
ATOM 717 C CA . GLY A 1 94 ? 17.060 -4.413 -22.614 1.00 84.25 94 GLY A CA 1
ATOM 718 C C . GLY A 1 94 ? 17.712 -3.478 -21.588 1.00 84.25 94 GLY A C 1
ATOM 719 O O . GLY A 1 94 ? 18.906 -3.596 -21.313 1.00 84.25 94 GLY A O 1
ATOM 720 N N . ARG A 1 95 ? 16.965 -2.514 -21.038 1.00 83.50 95 ARG A N 1
ATOM 721 C CA . ARG A 1 95 ? 17.462 -1.509 -20.088 1.00 83.50 95 ARG A CA 1
ATOM 722 C C . ARG A 1 95 ? 16.390 -1.120 -19.083 1.00 83.50 95 ARG A C 1
ATOM 724 O O . ARG A 1 95 ? 15.204 -1.133 -19.395 1.00 83.50 95 ARG A O 1
ATOM 731 N N . LEU A 1 96 ? 16.823 -0.747 -17.881 1.00 84.88 96 LEU A N 1
ATOM 732 C CA . LEU A 1 96 ? 15.919 -0.268 -16.840 1.00 84.88 96 LEU A CA 1
ATOM 733 C C . LEU A 1 96 ? 15.351 1.114 -17.211 1.00 84.88 96 LEU A C 1
ATOM 735 O O . LEU A 1 96 ? 16.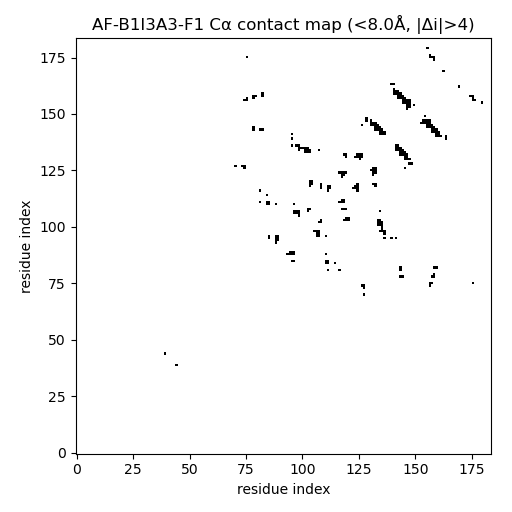029 1.894 -17.898 1.00 84.88 96 LEU A O 1
ATOM 739 N N . PRO A 1 97 ? 14.136 1.454 -16.740 1.00 84.56 97 PRO A N 1
ATOM 740 C CA . PRO A 1 97 ? 13.615 2.808 -16.835 1.00 84.56 97 PRO A CA 1
ATOM 741 C C . PRO A 1 97 ? 14.608 3.791 -16.212 1.00 84.56 97 PRO A C 1
ATOM 743 O O . PRO A 1 97 ? 14.954 3.686 -15.033 1.00 84.56 97 PRO A O 1
ATOM 746 N N . ALA A 1 98 ? 15.079 4.741 -17.019 1.00 81.88 98 ALA A N 1
ATOM 747 C CA . ALA A 1 98 ? 15.954 5.795 -16.534 1.00 81.88 98 ALA A CA 1
ATOM 748 C C . ALA A 1 98 ? 15.180 6.661 -15.535 1.00 81.88 98 ALA A C 1
ATOM 750 O O . ALA A 1 98 ? 14.101 7.158 -15.866 1.00 81.88 98 ALA A O 1
ATOM 751 N N . ALA A 1 99 ? 15.744 6.840 -14.343 1.00 75.00 99 ALA A N 1
ATOM 752 C CA . ALA A 1 99 ? 15.178 7.680 -13.301 1.00 75.00 99 ALA A CA 1
ATOM 753 C C . ALA A 1 99 ? 16.146 8.799 -12.938 1.00 75.00 99 ALA A C 1
ATOM 755 O O . ALA A 1 99 ? 17.330 8.561 -12.694 1.00 75.00 99 ALA A O 1
ATOM 756 N N . SER A 1 100 ? 15.619 10.016 -12.869 1.00 61.41 100 SER A N 1
ATOM 757 C CA . SER A 1 100 ? 16.212 11.060 -12.038 1.00 61.41 100 SER A CA 1
ATOM 758 C C . SER A 1 100 ? 15.897 10.772 -10.558 1.00 61.41 100 SER A C 1
ATOM 760 O O . SER A 1 100 ? 15.011 9.981 -10.239 1.00 61.41 100 SER A O 1
ATOM 762 N N . VAL A 1 101 ? 16.672 11.308 -9.616 1.00 52.00 101 VAL A N 1
ATOM 763 C CA . VAL A 1 101 ? 16.479 11.017 -8.183 1.00 52.00 101 VAL A CA 1
ATOM 764 C C . VAL A 1 101 ? 15.030 11.355 -7.775 1.00 52.00 101 VAL A C 1
ATOM 766 O O . VAL A 1 101 ? 14.614 12.496 -7.942 1.00 52.00 101 VAL A O 1
ATOM 769 N N . LEU A 1 102 ? 14.279 10.371 -7.248 1.00 56.78 102 LEU A N 1
ATOM 770 C CA . LEU A 1 102 ? 12.849 10.455 -6.877 1.00 56.78 102 LEU A CA 1
ATOM 771 C C . LEU A 1 102 ? 11.858 10.603 -8.054 1.00 56.78 102 LEU A C 1
ATOM 773 O O . LEU A 1 102 ? 10.830 11.266 -7.909 1.00 56.78 102 LEU A O 1
ATOM 777 N N . ASP A 1 103 ? 12.136 9.985 -9.209 1.00 60.12 103 ASP A N 1
ATOM 778 C CA . ASP A 1 103 ? 11.355 10.210 -10.434 1.00 60.12 103 ASP A CA 1
ATOM 779 C C . ASP A 1 103 ? 9.891 9.732 -10.352 1.00 60.12 103 ASP A C 1
ATOM 781 O O . ASP A 1 103 ? 9.535 8.584 -10.630 1.00 60.12 103 ASP A O 1
ATOM 785 N N . GLN A 1 104 ? 9.002 10.661 -10.015 1.00 61.22 104 GLN A N 1
ATOM 786 C CA . GLN A 1 104 ? 7.563 10.557 -10.267 1.00 61.22 104 GLN A CA 1
ATOM 787 C C . GLN A 1 104 ? 7.186 11.124 -11.647 1.00 61.22 104 GLN A C 1
ATOM 789 O O . GLN A 1 104 ? 6.005 11.239 -11.981 1.00 61.22 104 GLN A O 1
ATOM 794 N N . ALA A 1 105 ? 8.176 11.494 -12.461 1.00 63.94 105 ALA A N 1
ATOM 795 C CA . ALA A 1 105 ? 8.007 12.082 -13.778 1.00 63.94 105 ALA A CA 1
ATOM 796 C C . ALA A 1 105 ? 8.807 11.287 -14.834 1.00 63.94 105 ALA A C 1
ATOM 798 O O . ALA A 1 105 ? 9.230 10.150 -14.619 1.00 63.94 105 ALA A O 1
ATOM 799 N N . GLY A 1 106 ? 8.912 11.832 -16.048 1.00 80.50 106 GLY A N 1
ATOM 800 C CA . GLY A 1 106 ? 9.815 11.300 -17.071 1.00 80.50 106 GLY A CA 1
ATOM 801 C C . GLY A 1 106 ? 9.517 9.871 -17.551 1.00 80.50 106 GLY A C 1
ATOM 802 O O . GLY A 1 106 ? 8.372 9.509 -17.836 1.00 80.50 106 GLY A O 1
ATOM 803 N N . THR A 1 107 ? 10.581 9.077 -17.715 1.00 85.06 107 THR A N 1
ATOM 804 C CA . THR A 1 107 ? 10.519 7.738 -18.329 1.00 85.06 107 THR A CA 1
ATOM 805 C C . THR A 1 107 ? 9.841 6.721 -17.420 1.00 85.06 107 THR A C 1
ATOM 807 O O . THR A 1 107 ? 9.048 5.926 -17.917 1.00 85.06 107 THR A O 1
ATOM 810 N N . VAL A 1 108 ? 10.099 6.771 -16.109 1.00 87.88 108 VAL A N 1
ATOM 811 C CA . VAL A 1 108 ? 9.477 5.862 -15.131 1.00 87.88 108 VAL A CA 1
ATOM 812 C C . VAL A 1 108 ? 7.960 5.985 -15.185 1.00 87.88 108 VAL A C 1
ATOM 814 O O . VAL A 1 108 ? 7.268 4.978 -15.307 1.00 87.88 108 VAL A O 1
ATOM 817 N N . ARG A 1 109 ? 7.442 7.220 -15.193 1.00 89.19 109 ARG A N 1
ATOM 818 C CA . ARG A 1 109 ? 6.003 7.465 -15.310 1.00 89.19 109 ARG A CA 1
ATOM 819 C C . ARG A 1 109 ? 5.406 6.862 -16.575 1.00 89.19 109 ARG A C 1
ATOM 821 O O . ARG A 1 109 ? 4.349 6.251 -16.505 1.00 89.19 109 ARG A O 1
ATOM 828 N N . ARG A 1 110 ? 6.070 7.032 -17.723 1.00 88.69 110 ARG A N 1
ATOM 829 C CA . ARG A 1 110 ? 5.596 6.446 -18.983 1.00 88.69 110 ARG A CA 1
ATOM 830 C C . ARG A 1 110 ? 5.535 4.924 -18.878 1.00 88.69 110 ARG A C 1
ATOM 832 O O . ARG A 1 110 ? 4.486 4.360 -19.126 1.00 88.69 110 ARG A O 1
ATOM 839 N N . VAL A 1 111 ? 6.620 4.291 -18.433 1.00 90.50 111 VAL A N 1
ATOM 840 C CA . VAL A 1 111 ? 6.696 2.828 -18.305 1.00 90.50 111 VAL A CA 1
ATOM 841 C C . VAL A 1 111 ? 5.618 2.282 -17.367 1.00 90.50 111 VAL A C 1
ATOM 843 O O . VAL A 1 111 ? 4.937 1.325 -17.716 1.00 90.50 111 VAL A O 1
ATOM 846 N N . MET A 1 112 ? 5.423 2.909 -16.206 1.00 91.88 112 MET A N 1
ATOM 847 C CA . MET A 1 112 ? 4.392 2.488 -15.255 1.00 91.88 112 MET A CA 1
ATOM 848 C C . MET A 1 112 ? 2.976 2.664 -15.821 1.00 91.88 112 MET A C 1
ATOM 850 O O . MET A 1 112 ? 2.167 1.743 -15.723 1.00 91.88 112 MET A O 1
ATOM 854 N N . ASN A 1 113 ? 2.696 3.800 -16.468 1.00 92.12 113 ASN A N 1
ATOM 855 C CA . ASN A 1 113 ? 1.390 4.072 -17.073 1.00 92.12 113 ASN A CA 1
ATOM 856 C C . ASN A 1 113 ? 1.091 3.148 -18.262 1.00 92.12 113 ASN A C 1
ATOM 858 O O . ASN A 1 113 ? -0.041 2.686 -18.390 1.00 92.12 113 ASN A O 1
ATOM 862 N N . ASP A 1 114 ? 2.091 2.848 -19.095 1.00 91.44 114 ASP A N 1
ATOM 863 C CA . ASP A 1 114 ? 1.979 1.883 -20.197 1.00 91.44 114 ASP A CA 1
ATOM 864 C C . ASP A 1 114 ? 1.677 0.475 -19.650 1.00 91.44 114 ASP A C 1
ATOM 866 O O . ASP A 1 114 ? 0.896 -0.272 -20.236 1.00 91.44 114 ASP A O 1
ATOM 870 N N . GLY A 1 115 ? 2.221 0.146 -18.473 1.00 90.50 115 GLY A N 1
ATOM 871 C CA . GLY A 1 115 ? 1.890 -1.056 -17.703 1.00 90.50 115 GLY A CA 1
ATOM 872 C C . GLY A 1 115 ? 0.562 -0.996 -16.934 1.00 90.50 115 GLY A C 1
ATOM 873 O O . GLY A 1 115 ? 0.279 -1.896 -16.146 1.00 90.50 115 GLY A O 1
ATOM 874 N N . GLY A 1 116 ? -0.251 0.049 -17.124 1.00 92.56 116 GLY A N 1
ATOM 875 C CA . GLY A 1 116 ? -1.568 0.203 -16.496 1.00 92.56 116 GLY A CA 1
ATOM 876 C C . GLY A 1 116 ? -1.550 0.727 -15.056 1.00 92.56 116 GLY A C 1
ATOM 877 O O . GLY A 1 116 ? -2.593 0.754 -14.402 1.00 92.56 116 GLY A O 1
ATOM 878 N N . ILE A 1 117 ? -0.398 1.161 -14.545 1.00 92.31 117 ILE A N 1
ATOM 879 C CA . ILE A 1 117 ? -0.253 1.718 -13.198 1.00 92.31 117 ILE A CA 1
ATOM 880 C C . ILE A 1 117 ? -0.194 3.234 -13.309 1.00 92.31 117 ILE A C 1
ATOM 882 O O . ILE A 1 117 ? 0.789 3.777 -13.799 1.00 92.31 117 ILE A O 1
ATOM 886 N N . ASN A 1 118 ? -1.223 3.922 -12.810 1.00 92.62 118 ASN A N 1
ATOM 887 C CA . ASN A 1 118 ? -1.262 5.383 -12.781 1.00 92.62 118 ASN A CA 1
ATOM 888 C C . ASN A 1 118 ? -0.189 5.935 -11.823 1.00 92.62 118 ASN A C 1
ATOM 890 O O . ASN A 1 118 ? -0.414 6.039 -10.618 1.00 92.62 118 ASN A O 1
ATOM 894 N N . TRP A 1 119 ? 0.991 6.247 -12.349 1.00 89.62 119 TRP A N 1
ATOM 895 C CA . TRP A 1 119 ? 2.178 6.604 -11.577 1.00 89.62 119 TRP A CA 1
ATOM 896 C C . TRP A 1 119 ? 2.458 8.103 -11.598 1.00 89.62 119 TRP A C 1
ATOM 898 O O . TRP A 1 119 ? 2.547 8.731 -12.654 1.00 89.62 119 TRP A O 1
ATOM 908 N N . GLY A 1 120 ? 2.719 8.657 -10.414 1.00 85.00 120 GLY A N 1
ATOM 909 C CA . GLY A 1 120 ? 3.173 10.034 -10.254 1.00 85.00 120 GLY A CA 1
ATOM 910 C C . GLY A 1 120 ? 2.138 11.104 -10.619 1.00 85.00 120 GLY A C 1
ATOM 911 O O . GLY A 1 120 ? 1.038 10.839 -11.099 1.00 85.00 120 GLY A O 1
ATOM 912 N N . GLY A 1 121 ? 2.505 12.362 -10.372 1.00 80.56 121 GLY A N 1
ATOM 913 C CA . GLY A 1 121 ? 1.603 13.506 -10.519 1.00 80.56 121 GLY A CA 1
ATOM 914 C C . GLY A 1 121 ? 0.508 13.585 -9.437 1.00 80.56 121 GLY A C 1
ATOM 915 O O . GLY A 1 121 ? 0.432 12.725 -8.563 1.00 80.56 121 GLY A O 1
ATOM 916 N N . PRO A 1 122 ? -0.362 14.615 -9.484 1.00 79.06 122 PRO A N 1
ATOM 917 C CA . PRO A 1 122 ? -1.348 14.898 -8.428 1.00 79.06 122 PRO A CA 1
ATOM 918 C C . PRO A 1 122 ? -2.413 13.815 -8.218 1.00 79.06 122 PRO A C 1
ATOM 920 O O . PRO A 1 122 ? -3.110 13.824 -7.209 1.00 79.06 122 PRO A O 1
ATOM 923 N N . SER A 1 123 ? -2.572 12.916 -9.189 1.00 84.88 123 SER A N 1
ATOM 924 C CA . SER A 1 123 ? -3.570 11.843 -9.175 1.00 84.88 123 SER A CA 1
ATOM 925 C C . SER A 1 123 ? -2.938 10.459 -9.283 1.00 84.88 123 SER A C 1
ATOM 927 O O . SER A 1 123 ? -3.652 9.505 -9.578 1.00 84.88 123 SER A O 1
ATOM 929 N N . GLY A 1 124 ? -1.619 10.346 -9.101 1.00 88.12 124 GLY A N 1
ATOM 930 C CA . GLY A 1 124 ? -0.934 9.058 -9.094 1.00 88.12 124 GLY A CA 1
ATOM 931 C C . GLY A 1 124 ? -1.399 8.178 -7.935 1.00 88.12 124 GLY A C 1
ATOM 932 O O . GLY A 1 124 ? -1.918 8.667 -6.930 1.00 88.12 124 GLY A O 1
ATOM 933 N N . ILE A 1 125 ? -1.207 6.869 -8.078 1.00 90.94 125 ILE A N 1
ATOM 934 C CA . ILE A 1 125 ? -1.481 5.902 -7.021 1.00 90.94 125 ILE A CA 1
ATOM 935 C C . ILE A 1 125 ? -0.678 6.255 -5.764 1.00 90.94 125 ILE A C 1
ATOM 937 O O . ILE A 1 125 ? 0.518 6.554 -5.816 1.00 90.94 125 ILE A O 1
ATOM 941 N N . VAL A 1 126 ? -1.365 6.218 -4.629 1.00 90.88 126 VAL A N 1
ATOM 942 C CA . VAL A 1 126 ? -0.803 6.406 -3.294 1.00 90.88 126 VAL A CA 1
ATOM 943 C C . VAL A 1 126 ? -1.172 5.202 -2.449 1.00 90.88 126 VAL A C 1
ATOM 945 O O . VAL A 1 126 ? -2.187 4.550 -2.692 1.00 90.88 126 VAL A O 1
ATOM 948 N N . ASN A 1 127 ? -0.355 4.913 -1.449 1.00 89.81 127 ASN A N 1
ATOM 949 C CA . ASN A 1 127 ? -0.622 3.820 -0.533 1.00 89.81 127 ASN A CA 1
ATOM 950 C C . ASN A 1 127 ? -1.840 4.124 0.381 1.00 89.81 127 ASN A C 1
ATOM 952 O O . ASN A 1 127 ? -2.345 5.252 0.396 1.00 89.81 127 ASN A O 1
ATOM 956 N N . PRO A 1 128 ? -2.306 3.168 1.213 1.00 88.94 128 PRO A N 1
ATOM 957 C CA . PRO A 1 128 ? -3.460 3.362 2.104 1.00 88.94 128 PRO A CA 1
ATOM 958 C C . PRO A 1 128 ? -3.320 4.479 3.150 1.00 88.94 128 PRO A C 1
ATOM 960 O O . PRO A 1 128 ? -4.300 4.822 3.813 1.00 88.94 128 PRO A O 1
ATOM 963 N N . TRP A 1 129 ? -2.114 5.024 3.317 1.00 85.31 129 TRP A N 1
ATOM 964 C CA . TRP A 1 129 ? -1.792 6.140 4.206 1.00 85.31 129 TRP A CA 1
ATOM 965 C C . TRP A 1 129 ? -1.563 7.455 3.443 1.00 85.31 129 TRP A C 1
ATOM 967 O O . TRP A 1 129 ? -1.158 8.452 4.035 1.00 85.31 129 TRP A O 1
ATOM 977 N N . GLY A 1 130 ? -1.840 7.477 2.135 1.00 86.88 130 GLY A N 1
ATOM 978 C CA . GLY A 1 130 ? -1.723 8.659 1.282 1.00 86.88 130 GLY A CA 1
ATOM 979 C C . GLY A 1 130 ? -0.287 9.023 0.904 1.00 86.88 130 GLY A C 1
ATOM 980 O O . GLY A 1 130 ? -0.051 10.128 0.416 1.00 86.88 130 GLY A O 1
ATOM 981 N N . LYS A 1 131 ? 0.681 8.129 1.130 1.00 85.12 131 LYS A N 1
ATOM 982 C CA . LYS A 1 131 ? 2.076 8.334 0.730 1.00 85.12 131 LYS A CA 1
ATOM 983 C C . LYS A 1 131 ? 2.284 7.888 -0.717 1.00 85.12 131 LYS A C 1
ATOM 985 O O . LYS A 1 131 ? 1.728 6.862 -1.118 1.00 85.12 131 LYS A O 1
ATOM 990 N N . PRO A 1 132 ? 3.060 8.638 -1.512 1.00 86.50 132 PRO A N 1
ATOM 991 C CA . PRO A 1 132 ? 3.328 8.255 -2.883 1.00 86.50 132 PRO A CA 1
ATOM 992 C C . PRO A 1 132 ? 4.374 7.140 -2.961 1.00 86.50 132 PRO A C 1
ATOM 994 O O . PRO A 1 132 ? 5.204 6.962 -2.069 1.00 86.50 132 PRO A O 1
ATOM 997 N N . TYR A 1 133 ? 4.363 6.433 -4.086 1.00 86.56 133 TYR A N 1
ATOM 998 C CA . TYR A 1 133 ? 5.402 5.473 -4.427 1.00 86.56 133 TYR A CA 1
ATOM 999 C C . TYR A 1 133 ? 6.618 6.162 -5.055 1.00 86.56 133 TYR A C 1
ATOM 1001 O O . TYR A 1 133 ? 6.523 7.211 -5.703 1.00 86.56 133 TYR A O 1
ATOM 1009 N N . HIS A 1 134 ? 7.777 5.544 -4.862 1.00 84.06 134 HIS A N 1
ATOM 1010 C CA . HIS A 1 134 ? 9.065 6.013 -5.341 1.00 84.06 134 HIS A CA 1
ATOM 1011 C C . HIS A 1 134 ? 9.789 4.904 -6.093 1.00 84.06 134 HIS A C 1
ATOM 1013 O O . HIS A 1 134 ? 9.704 3.726 -5.747 1.00 84.06 134 HIS A O 1
ATOM 1019 N N . TYR A 1 135 ? 10.532 5.305 -7.116 1.00 84.81 135 TYR A N 1
ATOM 1020 C CA . TYR A 1 135 ? 11.397 4.437 -7.896 1.00 84.81 135 TYR A CA 1
ATOM 1021 C C . TYR A 1 135 ? 12.806 5.023 -7.875 1.00 84.81 135 TYR A C 1
ATOM 1023 O O . TYR A 1 135 ? 12.987 6.234 -8.035 1.00 84.81 135 TYR A O 1
ATOM 1031 N N . ALA A 1 136 ? 13.806 4.167 -7.701 1.00 80.12 136 ALA A N 1
ATOM 1032 C CA . ALA A 1 136 ? 15.202 4.548 -7.850 1.00 80.12 136 ALA A CA 1
ATOM 1033 C C . ALA A 1 136 ? 15.983 3.440 -8.556 1.00 80.12 136 ALA A C 1
ATOM 1035 O O . ALA A 1 136 ? 15.695 2.256 -8.396 1.00 80.12 136 ALA A O 1
ATOM 1036 N N . THR A 1 137 ? 16.993 3.835 -9.326 1.00 78.31 137 THR A N 1
ATOM 1037 C CA . THR A 1 137 ? 17.890 2.915 -10.030 1.00 78.31 137 THR A CA 1
ATOM 1038 C C . THR A 1 137 ? 19.345 3.282 -9.776 1.00 78.31 137 THR A C 1
ATOM 1040 O O . THR A 1 137 ? 19.686 4.458 -9.647 1.00 78.31 137 THR A O 1
ATOM 1043 N N . ALA A 1 138 ? 20.197 2.266 -9.682 1.00 75.06 138 ALA A N 1
ATOM 1044 C CA . ALA A 1 138 ? 21.640 2.404 -9.558 1.00 75.06 138 ALA A CA 1
ATOM 1045 C C . ALA A 1 138 ? 22.326 1.331 -10.417 1.00 75.06 138 ALA A C 1
ATOM 1047 O O . ALA A 1 138 ? 22.425 0.165 -10.029 1.00 75.06 138 ALA A O 1
ATOM 1048 N N . GLY A 1 139 ? 22.795 1.724 -11.603 1.00 76.00 139 GLY A N 1
ATOM 1049 C CA . GLY A 1 139 ? 23.408 0.803 -12.561 1.00 76.00 139 GLY A CA 1
ATOM 1050 C C . GLY A 1 139 ? 22.406 -0.234 -13.071 1.00 76.00 139 GLY A C 1
ATOM 1051 O O . GLY A 1 139 ? 21.458 0.111 -13.768 1.00 76.00 139 GLY A O 1
ATOM 1052 N N . THR A 1 140 ? 22.629 -1.503 -12.733 1.00 72.56 140 THR A N 1
ATOM 1053 C CA . THR A 1 140 ? 21.772 -2.635 -13.125 1.00 72.56 140 THR A CA 1
ATOM 1054 C C . THR A 1 140 ? 20.762 -3.043 -12.058 1.00 72.56 140 THR A C 1
ATOM 1056 O O . THR A 1 140 ? 20.121 -4.070 -12.229 1.00 72.56 140 THR A O 1
ATOM 1059 N N . ARG A 1 141 ? 20.648 -2.286 -10.961 1.00 74.69 141 ARG A N 1
ATOM 1060 C CA . ARG A 1 141 ? 19.674 -2.538 -9.894 1.00 74.69 141 ARG A CA 1
ATOM 1061 C C . ARG A 1 141 ? 18.612 -1.449 -9.858 1.00 74.69 141 ARG A C 1
ATOM 1063 O O . ARG A 1 141 ? 18.897 -0.275 -10.128 1.00 74.69 141 ARG A O 1
ATOM 1070 N N . TYR A 1 142 ? 17.411 -1.818 -9.447 1.00 81.12 142 TYR A N 1
ATOM 1071 C CA . TYR A 1 142 ? 16.323 -0.915 -9.127 1.00 81.12 142 TYR A CA 1
ATOM 1072 C C . TYR A 1 142 ? 15.654 -1.275 -7.800 1.00 81.12 142 TYR A C 1
ATOM 1074 O O . TYR A 1 142 ? 15.722 -2.396 -7.285 1.00 81.12 142 TYR A O 1
ATOM 1082 N N . ILE A 1 143 ? 14.988 -0.272 -7.241 1.00 80.56 143 ILE A N 1
ATOM 1083 C CA . ILE A 1 143 ? 14.106 -0.404 -6.091 1.00 80.56 143 ILE A CA 1
ATOM 1084 C C . ILE A 1 143 ? 12.809 0.351 -6.372 1.00 80.56 143 ILE A C 1
ATOM 1086 O O . ILE A 1 143 ? 12.828 1.460 -6.913 1.00 80.56 143 ILE A O 1
ATOM 1090 N N . VAL A 1 144 ? 11.686 -0.237 -5.974 1.00 84.75 144 VAL A N 1
ATOM 1091 C CA . VAL A 1 144 ? 10.396 0.456 -5.861 1.00 84.75 144 VAL A CA 1
ATOM 1092 C C . VAL A 1 144 ? 10.016 0.451 -4.394 1.00 84.75 144 VAL A C 1
ATOM 1094 O O . VAL A 1 144 ? 10.077 -0.614 -3.782 1.00 84.75 144 VAL A O 1
ATOM 1097 N N . TYR A 1 145 ? 9.669 1.602 -3.819 1.00 83.25 145 TYR A N 1
ATOM 1098 C CA . TYR A 1 145 ? 9.376 1.703 -2.391 1.00 83.25 145 TYR A CA 1
ATOM 1099 C C . TYR A 1 145 ? 8.311 2.746 -2.036 1.00 83.25 145 TYR A C 1
ATOM 1101 O O . TYR A 1 145 ? 8.027 3.654 -2.813 1.00 83.25 145 TYR A O 1
ATOM 1109 N N . THR A 1 146 ? 7.740 2.624 -0.838 1.00 83.50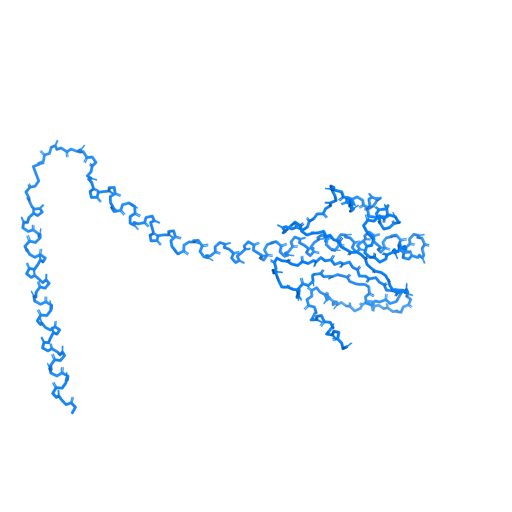 146 THR A N 1
ATOM 1110 C CA . THR A 1 146 ? 6.867 3.629 -0.209 1.00 83.50 146 THR A CA 1
ATOM 1111 C C . THR A 1 146 ? 7.123 3.699 1.294 1.00 83.50 146 THR A C 1
ATOM 1113 O O . THR A 1 146 ? 7.515 2.704 1.906 1.00 83.50 146 THR A O 1
ATOM 1116 N N . GLU A 1 147 ? 6.864 4.862 1.888 1.00 77.81 147 GLU A N 1
ATOM 1117 C CA . GLU A 1 147 ? 6.845 5.069 3.343 1.00 77.81 147 GLU A CA 1
ATOM 1118 C C . GLU A 1 147 ? 5.606 4.424 3.984 1.00 77.81 147 GLU A C 1
ATOM 1120 O O . GLU A 1 147 ? 4.553 4.341 3.345 1.00 77.81 147 GLU A O 1
ATOM 1125 N N . ASP A 1 148 ? 5.715 3.997 5.241 1.00 74.38 148 ASP A N 1
ATOM 1126 C CA . ASP A 1 148 ? 4.595 3.551 6.068 1.00 74.38 148 ASP A CA 1
ATOM 1127 C C . ASP A 1 148 ? 3.874 4.718 6.785 1.00 74.38 148 ASP A C 1
ATOM 1129 O O . ASP A 1 148 ? 4.087 5.900 6.508 1.00 74.38 148 ASP A O 1
ATOM 1133 N N . ASN A 1 149 ? 2.951 4.373 7.691 1.00 68.38 149 ASN A N 1
ATOM 1134 C CA . ASN A 1 149 ? 2.140 5.317 8.470 1.00 68.38 149 ASN A CA 1
ATOM 1135 C C . ASN A 1 149 ? 2.884 5.957 9.650 1.00 68.38 149 ASN A C 1
ATOM 1137 O O . ASN A 1 149 ? 2.344 6.848 10.310 1.00 68.38 149 ASN A O 1
ATOM 1141 N N . ALA A 1 150 ? 4.068 5.458 10.009 1.00 57.50 150 ALA A N 1
ATOM 1142 C CA . ALA A 1 150 ? 4.769 5.974 11.167 1.00 57.50 150 ALA A CA 1
ATOM 1143 C C . ALA A 1 150 ? 5.276 7.381 10.832 1.00 57.50 150 ALA A C 1
ATOM 1145 O O . ALA A 1 150 ? 6.091 7.571 9.938 1.00 57.50 150 ALA A O 1
ATOM 1146 N N . GLY A 1 151 ? 4.851 8.393 11.590 1.00 47.75 151 GLY A N 1
ATOM 1147 C CA . GLY A 1 151 ? 5.438 9.741 11.559 1.00 47.75 151 GLY A CA 1
ATOM 1148 C C . GLY A 1 151 ? 6.918 9.797 11.984 1.00 47.75 151 GLY A C 1
ATOM 1149 O O . GLY A 1 151 ? 7.396 10.857 12.379 1.00 47.75 151 GLY A O 1
ATOM 1150 N N . ALA A 1 152 ? 7.631 8.669 11.936 1.00 42.94 152 ALA A N 1
ATOM 1151 C CA . ALA A 1 152 ? 9.059 8.523 12.132 1.00 42.94 152 ALA A CA 1
ATOM 1152 C C . ALA A 1 152 ? 9.669 7.913 10.852 1.00 42.94 152 ALA A C 1
ATOM 1154 O O . ALA A 1 152 ? 9.120 6.948 10.324 1.00 42.94 152 ALA A O 1
ATOM 1155 N N . PRO A 1 153 ? 10.806 8.428 10.356 1.00 45.78 153 PRO A N 1
ATOM 1156 C CA . PRO A 1 153 ? 11.483 7.864 9.191 1.00 45.78 153 PRO A CA 1
ATOM 1157 C C . PRO A 1 153 ? 11.991 6.462 9.547 1.00 45.78 153 PRO A C 1
ATOM 1159 O O . PRO A 1 153 ? 12.967 6.346 10.288 1.00 45.78 153 PRO A O 1
ATOM 1162 N N . GLY A 1 154 ? 11.329 5.391 9.099 1.00 49.78 154 GLY A N 1
ATOM 1163 C CA . GLY A 1 154 ? 11.720 4.066 9.590 1.00 49.78 154 GLY A CA 1
ATOM 1164 C C . GLY A 1 154 ? 11.325 2.854 8.766 1.00 49.78 154 GLY A C 1
ATOM 1165 O O . GLY A 1 154 ? 12.183 1.997 8.562 1.00 49.78 154 GLY A O 1
ATOM 1166 N N . VAL A 1 155 ? 10.083 2.742 8.287 1.00 54.56 155 VAL A N 1
ATOM 1167 C CA . VAL A 1 155 ? 9.664 1.516 7.591 1.00 54.56 155 VAL A CA 1
ATOM 1168 C C . VAL A 1 155 ? 9.285 1.836 6.154 1.00 54.56 155 VAL A C 1
ATOM 1170 O O . VAL A 1 155 ? 8.195 2.305 5.845 1.00 54.56 155 VAL A O 1
ATOM 1173 N N . CYS A 1 156 ? 10.224 1.565 5.254 1.00 61.69 156 CYS A N 1
ATOM 1174 C CA . CYS A 1 156 ? 9.962 1.562 3.824 1.00 61.69 156 CYS A CA 1
ATOM 1175 C C . CYS A 1 156 ? 9.550 0.150 3.406 1.00 61.69 156 CYS A C 1
ATOM 1177 O O . CYS A 1 156 ? 10.294 -0.804 3.634 1.00 61.69 156 CYS A O 1
ATOM 1179 N N . HIS A 1 157 ? 8.401 0.010 2.751 1.00 64.56 157 HIS A N 1
ATOM 1180 C CA 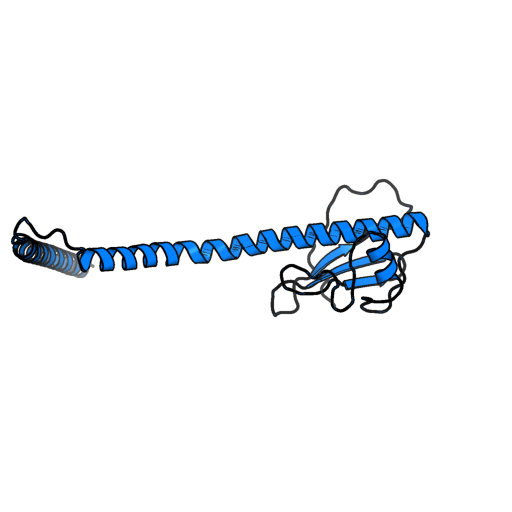. HIS A 1 157 ? 8.096 -1.204 1.996 1.00 64.56 157 HIS A CA 1
ATOM 1181 C C . HIS A 1 157 ? 8.778 -1.099 0.643 1.00 64.56 157 HIS A C 1
ATOM 1183 O O . HIS A 1 157 ? 8.638 -0.067 -0.010 1.00 64.56 157 HIS A O 1
ATOM 1189 N N . TYR A 1 158 ? 9.506 -2.132 0.221 1.00 68.94 158 TYR A N 1
ATOM 1190 C CA . TYR A 1 158 ? 10.216 -2.102 -1.049 1.00 68.94 158 TYR A CA 1
ATOM 1191 C C . TYR A 1 158 ? 10.227 -3.449 -1.760 1.00 68.94 158 TYR A C 1
ATOM 1193 O O . TYR A 1 158 ? 10.018 -4.505 -1.167 1.00 68.94 158 TYR A O 1
ATOM 1201 N N . VAL A 1 159 ? 10.498 -3.388 -3.057 1.00 67.88 159 VAL A N 1
ATOM 1202 C CA . VAL A 1 159 ? 10.815 -4.536 -3.896 1.00 67.88 159 VAL A CA 1
ATOM 1203 C C . VAL A 1 159 ? 12.010 -4.181 -4.774 1.00 67.88 159 VAL A C 1
ATOM 1205 O O . VAL A 1 159 ? 12.121 -3.058 -5.266 1.00 67.88 159 VAL A O 1
ATOM 1208 N N . THR A 1 160 ? 12.930 -5.128 -4.930 1.00 70.69 160 THR A N 1
ATOM 1209 C CA . THR A 1 160 ? 14.171 -4.955 -5.692 1.00 70.69 160 THR A CA 1
ATOM 1210 C C . THR A 1 160 ? 14.417 -6.147 -6.610 1.00 70.69 160 THR A C 1
ATOM 1212 O O . THR A 1 160 ? 13.908 -7.254 -6.378 1.00 70.69 160 THR A O 1
ATOM 1215 N N . ASP A 1 161 ? 15.212 -5.928 -7.648 1.00 65.94 161 ASP A N 1
ATOM 1216 C CA . ASP A 1 161 ? 15.923 -6.971 -8.370 1.00 65.94 161 ASP A CA 1
ATOM 1217 C C . ASP A 1 161 ? 17.252 -7.286 -7.665 1.00 65.94 161 ASP A C 1
ATOM 1219 O O . ASP A 1 161 ? 18.327 -6.783 -7.982 1.00 65.94 161 ASP A O 1
ATOM 1223 N N . ALA A 1 162 ? 17.225 -8.224 -6.719 1.00 51.97 162 ALA A N 1
ATOM 1224 C CA . ALA A 1 162 ? 18.463 -8.751 -6.141 1.00 51.97 162 ALA A CA 1
ATOM 1225 C C . ALA A 1 162 ? 19.342 -9.525 -7.161 1.00 51.97 162 ALA A C 1
ATOM 1227 O O . ALA A 1 162 ? 20.393 -10.044 -6.785 1.00 51.97 162 ALA A O 1
ATOM 1228 N N . HIS A 1 163 ? 18.946 -9.624 -8.440 1.00 44.66 163 HIS A N 1
ATOM 1229 C CA . HIS A 1 163 ? 19.519 -10.561 -9.408 1.00 44.66 163 HIS A CA 1
ATOM 1230 C C . HIS A 1 163 ? 19.956 -9.891 -10.722 1.00 44.66 163 HIS A C 1
ATOM 1232 O O . HIS A 1 163 ? 19.099 -9.439 -11.481 1.00 44.66 163 HIS A O 1
ATOM 1238 N N . PRO A 1 164 ? 21.263 -9.878 -11.052 1.00 43.16 164 PRO A N 1
ATOM 1239 C CA . PRO A 1 164 ? 21.736 -9.513 -12.383 1.00 43.16 164 PRO A CA 1
ATOM 1240 C C . PRO A 1 164 ? 21.164 -10.477 -13.444 1.00 43.16 164 PRO A C 1
ATOM 1242 O O . PRO A 1 164 ? 21.227 -11.695 -13.258 1.00 43.16 164 PRO A O 1
ATOM 1245 N N . PRO A 1 165 ? 20.634 -9.992 -14.576 1.00 47.72 165 PRO A N 1
ATOM 1246 C CA . PRO A 1 165 ? 20.143 -10.869 -15.636 1.00 47.72 165 PRO A CA 1
ATOM 1247 C C . PRO A 1 165 ? 21.309 -11.612 -16.320 1.00 47.72 165 PRO A C 1
ATOM 1249 O O . PRO A 1 165 ? 22.195 -10.988 -16.897 1.00 47.72 165 PRO A O 1
ATOM 1252 N N . GLY A 1 166 ? 21.314 -12.953 -16.234 1.00 48.38 166 GLY A N 1
ATOM 1253 C CA . GLY A 1 166 ? 22.290 -13.845 -16.892 1.00 48.38 166 GLY A CA 1
ATOM 1254 C C . GLY A 1 166 ? 22.863 -14.983 -16.030 1.00 48.38 166 GLY A C 1
ATOM 1255 O O . GLY A 1 166 ? 23.520 -15.877 -16.557 1.00 48.38 166 GLY A O 1
ATOM 1256 N N . THR A 1 167 ? 22.616 -14.999 -14.718 1.00 48.03 167 THR A N 1
ATOM 1257 C CA . THR A 1 167 ? 23.227 -15.969 -13.791 1.00 48.03 167 THR A CA 1
ATOM 1258 C C . THR A 1 167 ? 22.211 -16.976 -13.238 1.00 48.03 167 THR A C 1
ATOM 1260 O O . THR A 1 167 ? 21.611 -16.753 -12.197 1.00 48.03 167 THR A O 1
ATOM 1263 N N . GLY A 1 168 ? 22.032 -18.117 -13.912 1.00 46.00 168 GLY A N 1
ATOM 1264 C CA . GLY A 1 168 ? 21.429 -19.332 -13.330 1.00 46.00 168 GLY A CA 1
ATOM 1265 C C . GLY A 1 168 ? 19.971 -19.255 -12.819 1.00 46.00 168 GLY A C 1
ATOM 1266 O O . GLY A 1 168 ? 19.291 -18.236 -12.961 1.00 46.00 168 GLY A O 1
ATOM 1267 N N . PRO A 1 169 ? 19.446 -20.370 -12.270 1.00 44.91 169 PRO A N 1
ATOM 1268 C CA . PRO A 1 169 ? 18.079 -20.443 -11.762 1.00 44.91 169 PRO A CA 1
ATOM 1269 C C . PRO A 1 169 ? 17.893 -19.564 -10.519 1.00 44.91 169 PRO A C 1
ATOM 1271 O O . PRO A 1 169 ? 18.718 -19.557 -9.607 1.00 44.91 169 PRO A O 1
ATOM 1274 N N . ARG A 1 170 ? 16.777 -18.828 -10.495 1.00 52.69 170 ARG A N 1
ATOM 1275 C CA . ARG A 1 170 ? 16.417 -17.890 -9.424 1.00 52.69 170 ARG A CA 1
ATOM 1276 C C . ARG A 1 170 ? 16.239 -18.635 -8.090 1.00 52.69 170 ARG A C 1
ATOM 1278 O O . ARG A 1 170 ? 15.504 -19.626 -8.071 1.00 52.69 170 ARG A O 1
ATOM 1285 N N . PRO A 1 171 ? 16.831 -18.171 -6.975 1.00 39.38 171 PRO A N 1
ATOM 1286 C CA . PRO A 1 171 ? 16.499 -18.710 -5.663 1.00 39.38 171 PRO A CA 1
ATOM 1287 C C . PRO A 1 171 ? 15.022 -18.429 -5.353 1.00 39.38 171 PRO A C 1
ATOM 1289 O O . PRO A 1 171 ? 14.540 -17.305 -5.497 1.00 39.38 171 PRO A O 1
ATOM 1292 N N . GLN A 1 172 ? 14.287 -19.466 -4.951 1.00 38.66 172 GLN A N 1
ATOM 1293 C CA . GLN A 1 172 ? 12.931 -19.329 -4.423 1.00 38.66 172 GLN A CA 1
ATOM 1294 C C . GLN A 1 172 ? 13.023 -18.652 -3.049 1.00 38.66 172 GLN A C 1
ATOM 1296 O O . GLN A 1 172 ? 13.307 -19.311 -2.054 1.00 38.66 172 GLN A O 1
ATOM 1301 N N . GLY A 1 173 ? 12.847 -17.333 -2.984 1.00 34.91 173 GLY A N 1
ATOM 1302 C CA . GLY A 1 173 ? 12.933 -16.616 -1.714 1.00 34.91 173 GLY A CA 1
ATOM 1303 C C . GLY A 1 173 ? 12.601 -15.140 -1.844 1.00 34.91 173 GLY A C 1
ATOM 1304 O O . GLY A 1 173 ? 13.374 -14.361 -2.388 1.00 34.91 173 GLY A O 1
ATOM 1305 N N . TYR A 1 174 ? 11.423 -14.783 -1.349 1.00 44.91 174 TYR A N 1
ATOM 1306 C CA . TYR A 1 174 ? 10.951 -13.424 -1.133 1.00 44.91 174 TYR A CA 1
ATOM 1307 C C . TYR A 1 174 ? 11.932 -12.653 -0.252 1.00 44.91 174 TYR A C 1
ATOM 1309 O O . TYR A 1 174 ? 12.298 -13.162 0.804 1.00 44.91 174 TYR A O 1
ATOM 1317 N N . ASP A 1 175 ? 12.242 -11.404 -0.597 1.00 48.00 175 ASP A N 1
ATOM 1318 C CA . ASP A 1 175 ? 12.560 -10.439 0.452 1.00 48.00 175 ASP A CA 1
ATOM 1319 C C . ASP A 1 175 ? 11.542 -9.302 0.437 1.00 48.00 175 ASP A C 1
ATOM 1321 O O . ASP A 1 175 ? 11.753 -8.208 -0.075 1.00 48.00 175 ASP A O 1
ATOM 1325 N N . LEU A 1 176 ? 10.356 -9.664 0.930 1.00 47.47 176 LEU A N 1
ATOM 1326 C CA . LEU A 1 176 ? 9.242 -8.767 1.226 1.00 47.47 176 LEU A CA 1
ATOM 1327 C C . LEU A 1 176 ? 9.281 -8.291 2.695 1.00 47.47 176 LEU A C 1
ATOM 1329 O O . LEU A 1 176 ? 8.279 -7.770 3.183 1.00 47.47 176 LEU A O 1
ATOM 1333 N N . ALA A 1 177 ? 10.393 -8.501 3.420 1.00 39.97 177 ALA A N 1
ATOM 1334 C CA . ALA A 1 177 ? 10.499 -8.172 4.847 1.00 39.97 177 ALA A CA 1
ATOM 1335 C C . ALA A 1 177 ? 11.940 -8.005 5.397 1.00 39.97 177 ALA A C 1
ATOM 1337 O O . ALA A 1 177 ? 12.133 -8.076 6.611 1.00 39.97 177 ALA A O 1
ATOM 1338 N N . GLY A 1 178 ? 12.956 -7.802 4.558 1.00 42.34 178 GLY A N 1
ATOM 1339 C CA . GLY A 1 178 ? 14.342 -7.679 5.009 1.00 42.34 178 GLY A CA 1
ATOM 1340 C C . GLY A 1 178 ? 14.602 -6.354 5.738 1.00 42.34 178 GLY A C 1
ATOM 1341 O O . GLY A 1 178 ? 14.172 -5.302 5.244 1.00 42.34 178 GLY A O 1
ATOM 1342 N N . PRO A 1 179 ? 15.300 -6.359 6.895 1.00 34.88 179 PRO A N 1
ATOM 1343 C CA . PRO A 1 179 ? 15.653 -5.134 7.602 1.00 34.88 179 PRO A CA 1
ATOM 1344 C C . PRO A 1 179 ? 16.495 -4.226 6.701 1.00 34.88 179 PRO A C 1
ATOM 1346 O O . PRO A 1 179 ? 17.441 -4.665 6.049 1.00 34.88 179 PRO A O 1
ATOM 1349 N N . VAL A 1 180 ? 16.113 -2.948 6.673 1.00 48.44 180 VAL A N 1
ATOM 1350 C CA . VAL A 1 180 ? 16.768 -1.879 5.914 1.00 48.44 180 VAL A CA 1
ATOM 1351 C C . VAL A 1 180 ? 18.280 -1.895 6.194 1.00 48.44 180 VAL A C 1
ATOM 1353 O O . VAL A 1 180 ? 18.660 -1.931 7.367 1.00 48.44 180 VAL A O 1
ATOM 1356 N N . PRO A 1 181 ? 19.163 -1.824 5.177 1.00 37.56 181 PRO A N 1
ATOM 1357 C CA . PRO A 1 181 ? 20.575 -1.570 5.424 1.00 37.56 181 PRO A CA 1
ATOM 1358 C C . PRO A 1 181 ? 20.703 -0.214 6.121 1.00 37.56 181 PRO A C 1
ATOM 1360 O O . PRO A 1 181 ? 20.397 0.833 5.545 1.00 37.56 181 PRO A O 1
ATOM 1363 N N . SER A 1 182 ? 21.123 -0.238 7.386 1.00 33.53 182 SER A N 1
ATOM 1364 C CA . SER A 1 182 ? 21.455 0.965 8.142 1.00 33.53 182 SER A CA 1
ATOM 1365 C C . SER A 1 182 ? 22.509 1.745 7.361 1.00 33.53 182 SER A C 1
ATOM 1367 O O . SER A 1 182 ? 23.591 1.215 7.101 1.00 33.53 182 SER A O 1
ATOM 1369 N N . ARG A 1 183 ? 22.199 2.987 6.970 1.00 35.03 183 ARG A N 1
ATOM 1370 C CA . ARG A 1 183 ? 23.215 3.905 6.446 1.00 35.03 183 ARG A CA 1
ATOM 1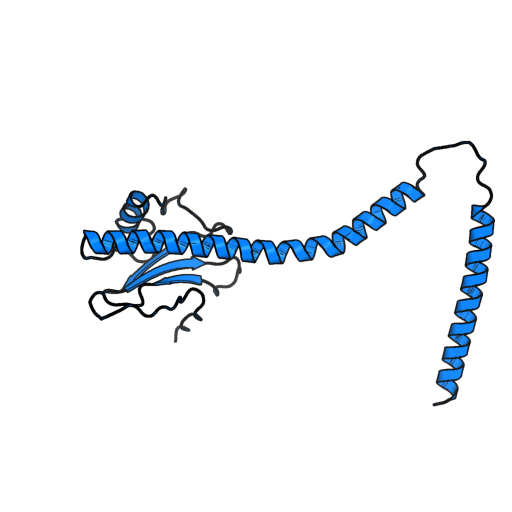371 C C . ARG A 1 183 ? 24.278 4.103 7.529 1.00 35.03 183 ARG A C 1
ATOM 1373 O O . ARG A 1 183 ? 23.956 4.618 8.597 1.00 35.03 183 ARG A O 1
ATOM 1380 N N . SER A 1 184 ? 25.501 3.663 7.243 1.00 34.25 184 SER A N 1
ATOM 1381 C CA . SER A 1 184 ? 26.732 4.167 7.862 1.00 34.25 184 SER A CA 1
ATOM 1382 C C . SER A 1 184 ? 27.099 5.514 7.260 1.00 34.25 184 SER A C 1
ATOM 1384 O O . SER A 1 184 ? 26.991 5.605 6.013 1.00 34.25 184 SER A O 1
#

Secondary structure (DSSP, 8-state):
-HHHHHHHHHHHHHHHHHHHHHHHHHHHHTT---TT--PPPHHHHHHHHHHHHHHHHHHHHHHHHHHHHHHHHHHHHHHHHHHHHHHHHHHHHSSPPP--TT-SSHHHHHHHHHTT---SSTTS-B-TTSPBPEEEEETTEEEEEEE-S-SSS--EEEEE--S-TTSSSPPS---SSPPP----

Radius of gyration: 32.32 Å; Cα contacts (8 Å, |Δi|>4): 157; chains: 1; bounding box: 77×35×88 Å